Protein AF-A0A194PE07-F1 (afdb_monomer)

Secondary structure (DSSP, 8-state):
--TTGGG--HHHHHHHHHHHHHTT-HHHHHHHHH-HHHH-----HHHHHHHT--S------------------------S--SSS----HHHHHHHHHHHHHHT--SHHHHHHHHHHHHHTT-HHHHHHHHHHHHT-TT--B-HHHHHHHHHHHTT-S-HHHHHHHHHHHHTSPBPSS-HHHHHHHHHHHHHHHHHHHHHHHHHHHHHHHHHHHHHHHHHHHHHHHHHHHHHHHHHHHHHHHHHHHHHSGGGSHHHHHHHHHHHHHHHHHHS-----S--TT--PPP-PPPP-

Organism: Papilio xuthus (NCBI:txid66420)

pLDDT: mean 80.28, std 12.83, range [41.38, 96.75]

InterPro domains:
  IPR019266 Small ribosomal subunit protein mS27 [PTHR21393] (61-265)
  IPR034913 mS27/PTCD2 [PF10037] (2-51)
  IPR034913 mS27/PTCD2 [PF10037] (58-240)

Foldseek 3Di:
DPPCLVVDDPCNLVVVLVVCVVVVVVVVVVVCAVCCPVNSHHDDPNSVCVVPDDPPDPPDPPPPPPPPPDDDDDDDDDPDPPVPPPDPDPQLVQLCVLLVVLVVDPDLLSLLSNLSSCLSVVVLVVSLVSLVVVLVPLPHAYEPVSLVVLVVCCVVDPPNPSSVNSSVSNVVHHHDPDDSVVVVVVVVVVVCVVCVVVVVVVVVVVVVVVVVVVVVVVVVVVVVVVVVVVVVVVVVVVVVVVVVVCVVCCVVCVVVVVVVVVVVVVVVVVPPPDDDDPDPPPDDDDDDDDDDD

Nearest PDB structures (foldseek):
  7pua-assembly1_F2  TM=5.359E-01  e=7.163E+00  Trypanosoma brucei brucei

Radius of gyration: 41.55 Å; Cα contacts (8 Å, |Δi|>4): 159; chains: 1; bounding box: 84×66×105 Å

Structure (mmCIF, N/CA/C/O backbone):
data_AF-A0A194PE07-F1
#
_entry.id   AF-A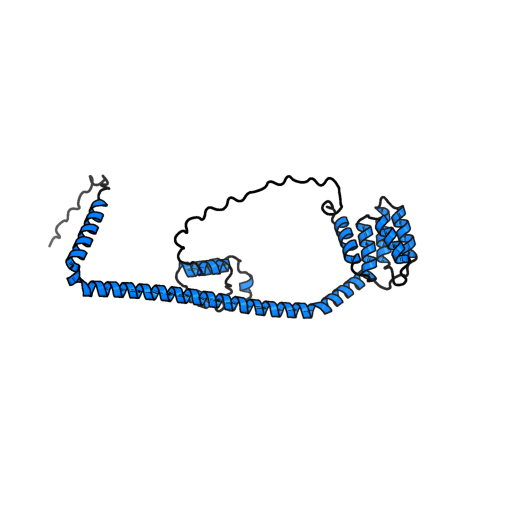0A194PE07-F1
#
loop_
_atom_site.group_PDB
_atom_site.id
_atom_site.type_symbol
_atom_site.label_atom_id
_atom_site.label_alt_id
_atom_site.label_comp_id
_atom_site.label_asym_id
_atom_site.label_entity_id
_atom_site.label_seq_id
_atom_site.pdbx_PDB_ins_code
_atom_site.Cartn_x
_atom_site.Cartn_y
_atom_site.Cartn_z
_atom_site.occupancy
_atom_site.B_iso_or_equiv
_atom_site.auth_seq_id
_atom_site.auth_comp_id
_atom_site.auth_asym_id
_atom_site.auth_atom_id
_atom_site.pdbx_PDB_model_num
ATOM 1 N N . MET A 1 1 ? 25.364 16.132 -4.446 1.00 51.78 1 MET A N 1
ATOM 2 C CA . MET A 1 1 ? 24.451 16.963 -5.255 1.00 51.78 1 MET A CA 1
ATOM 3 C C . MET A 1 1 ? 24.654 18.395 -4.812 1.00 51.78 1 MET A C 1
ATOM 5 O O . MET A 1 1 ? 24.473 18.663 -3.628 1.00 51.78 1 MET A O 1
ATOM 9 N N . SER A 1 2 ? 25.116 19.275 -5.702 1.00 52.88 2 SER A N 1
ATOM 10 C CA . SER A 1 2 ? 25.201 20.707 -5.392 1.00 52.88 2 SER A CA 1
ATOM 11 C C . SER A 1 2 ? 23.800 21.246 -5.078 1.00 52.88 2 SER A C 1
ATOM 13 O O . SER A 1 2 ? 22.815 20.764 -5.639 1.00 52.88 2 SER A O 1
ATOM 15 N N . ALA A 1 3 ? 23.697 22.236 -4.188 1.00 56.97 3 ALA A N 1
ATOM 16 C CA . ALA A 1 3 ? 22.421 22.850 -3.808 1.00 56.97 3 ALA A CA 1
ATOM 17 C C . ALA A 1 3 ? 21.651 23.426 -5.017 1.00 56.97 3 ALA A C 1
ATOM 19 O O . ALA A 1 3 ? 20.428 23.524 -4.978 1.00 56.97 3 ALA A O 1
ATOM 20 N N . GLU A 1 4 ? 22.350 23.744 -6.110 1.00 60.16 4 GLU A N 1
ATOM 21 C CA . GLU A 1 4 ? 21.752 24.301 -7.328 1.00 60.16 4 GLU A CA 1
ATOM 22 C C . GLU A 1 4 ? 21.119 23.249 -8.250 1.00 60.16 4 GLU A C 1
ATOM 24 O O . GLU A 1 4 ? 20.175 23.557 -8.976 1.00 60.16 4 GLU A O 1
ATOM 29 N N . THR A 1 5 ? 21.551 21.983 -8.174 1.00 59.44 5 THR A N 1
ATOM 30 C CA . THR A 1 5 ? 20.984 20.886 -8.980 1.00 59.44 5 THR A CA 1
ATOM 31 C C . THR A 1 5 ? 19.508 20.632 -8.640 1.00 59.44 5 THR A C 1
ATOM 33 O O . THR A 1 5 ? 18.738 20.209 -9.500 1.00 59.44 5 THR A O 1
ATOM 36 N N . GLY A 1 6 ? 19.085 20.955 -7.411 1.00 62.28 6 GLY A N 1
ATOM 37 C CA . GLY A 1 6 ? 17.689 20.855 -6.971 1.00 62.28 6 GLY A CA 1
ATOM 38 C C . GLY A 1 6 ? 16.734 21.872 -7.612 1.00 62.28 6 GLY A C 1
ATOM 39 O O . GLY A 1 6 ? 15.525 21.666 -7.553 1.00 62.28 6 GLY A O 1
ATOM 40 N N . ASN A 1 7 ? 17.257 22.928 -8.250 1.00 68.19 7 ASN A N 1
ATOM 41 C CA . ASN A 1 7 ? 16.468 23.969 -8.923 1.00 68.19 7 ASN A CA 1
ATOM 42 C C . ASN A 1 7 ? 16.361 23.761 -10.446 1.00 68.19 7 ASN A C 1
ATOM 44 O O . ASN A 1 7 ? 15.853 24.630 -11.156 1.00 68.19 7 ASN A O 1
ATOM 48 N N . THR A 1 8 ? 16.863 22.640 -10.970 1.00 74.62 8 THR A N 1
ATOM 49 C CA . THR A 1 8 ? 16.812 22.344 -12.407 1.00 74.62 8 THR A CA 1
ATOM 50 C C . THR A 1 8 ? 15.388 21.996 -12.849 1.00 74.62 8 THR A C 1
ATOM 52 O O . THR A 1 8 ? 14.635 21.323 -12.143 1.00 74.62 8 THR A O 1
ATOM 55 N N . LEU A 1 9 ? 14.991 22.473 -14.032 1.00 78.81 9 LEU A N 1
ATOM 56 C CA . LEU A 1 9 ? 13.709 22.100 -14.627 1.00 78.81 9 LEU A CA 1
ATOM 57 C C . LEU A 1 9 ? 13.788 20.649 -15.112 1.00 78.81 9 LEU A C 1
ATOM 59 O O . LEU A 1 9 ? 14.838 20.185 -15.554 1.00 78.81 9 LEU A O 1
ATOM 63 N N . GLN A 1 10 ? 12.659 19.936 -15.112 1.00 73.88 10 GLN A N 1
ATOM 64 C CA . GLN A 1 10 ? 12.620 18.555 -15.619 1.00 73.88 10 GLN A CA 1
ATOM 65 C C . GLN A 1 10 ? 13.128 18.457 -17.069 1.00 73.88 10 GLN A C 1
ATOM 67 O O . GLN A 1 10 ? 13.801 17.496 -17.423 1.00 73.88 10 GLN A O 1
ATOM 72 N N . SER A 1 11 ? 12.897 19.490 -17.884 1.00 82.25 11 SER A N 1
ATOM 73 C CA . SER A 1 11 ? 13.359 19.565 -19.273 1.00 82.25 11 SER A CA 1
ATOM 74 C C . SER A 1 11 ? 14.848 19.878 -19.441 1.00 82.25 11 SER A C 1
ATOM 76 O O . SER A 1 11 ? 15.344 19.796 -20.562 1.00 82.25 11 SER A O 1
ATOM 78 N N . THR A 1 12 ? 15.565 20.268 -18.382 1.00 82.94 12 THR A N 1
ATOM 79 C CA . THR A 1 12 ? 16.979 20.663 -18.473 1.00 82.94 12 THR A CA 1
ATOM 80 C C . THR A 1 12 ? 17.838 19.499 -18.965 1.00 82.94 12 THR A C 1
ATOM 82 O O . THR A 1 12 ? 18.620 19.673 -19.890 1.00 82.94 12 THR A O 1
ATOM 85 N N . HIS A 1 13 ? 17.612 18.295 -18.439 1.00 84.88 13 HIS A N 1
ATOM 86 C CA . HIS A 1 13 ? 18.279 17.058 -18.859 1.00 84.88 13 HIS A CA 1
ATOM 87 C C . HIS A 1 13 ? 18.144 16.797 -20.361 1.00 84.88 13 HIS A C 1
ATOM 89 O O . HIS A 1 13 ? 19.129 16.611 -21.074 1.00 84.88 13 HIS A O 1
ATOM 95 N N . HIS A 1 14 ? 16.904 16.862 -20.843 1.00 83.62 14 HIS A N 1
ATOM 96 C CA . HIS A 1 14 ? 16.554 16.694 -22.244 1.00 83.62 14 HIS A CA 1
ATOM 97 C C . HIS A 1 14 ? 17.186 17.765 -23.144 1.00 83.62 14 HIS A C 1
ATOM 99 O O . HIS A 1 14 ? 17.726 17.441 -24.201 1.00 83.62 14 HIS A O 1
ATOM 105 N N . ALA A 1 15 ? 17.125 19.035 -22.731 1.00 83.19 15 ALA A N 1
ATOM 106 C CA . ALA A 1 15 ? 17.659 20.155 -23.498 1.00 83.19 15 ALA A CA 1
ATOM 107 C C . ALA A 1 15 ? 19.181 20.064 -23.651 1.00 83.19 15 ALA A C 1
ATOM 109 O O . ALA A 1 15 ? 19.687 20.262 -24.754 1.00 83.19 15 ALA A O 1
ATOM 110 N N . THR A 1 16 ? 19.890 19.703 -22.578 1.00 84.75 16 THR A N 1
ATOM 111 C CA . THR A 1 16 ? 21.345 19.542 -22.611 1.00 84.75 16 THR A CA 1
ATOM 112 C C . THR A 1 16 ? 21.749 18.364 -23.492 1.00 84.75 16 THR A C 1
ATOM 114 O O . THR A 1 16 ? 22.586 18.511 -24.375 1.00 84.75 16 THR A O 1
ATOM 117 N N . VAL A 1 17 ? 21.119 17.196 -23.334 1.00 85.75 17 VAL A N 1
ATOM 118 C CA . VAL A 1 17 ? 21.449 16.029 -24.172 1.00 85.75 17 VAL A CA 1
ATOM 119 C C . VAL A 1 17 ? 21.183 16.316 -25.652 1.00 85.75 17 VAL A C 1
ATOM 121 O O . VAL A 1 17 ? 22.024 15.999 -26.489 1.00 85.75 17 VAL A O 1
ATOM 124 N N . ARG A 1 18 ? 20.074 16.991 -25.981 1.00 83.81 18 ARG A N 1
ATOM 125 C CA . ARG A 1 18 ? 19.781 17.406 -27.359 1.00 83.81 18 ARG A CA 1
ATOM 126 C C . ARG A 1 18 ? 20.814 18.395 -27.899 1.00 83.81 18 ARG A C 1
ATOM 128 O O . ARG A 1 18 ? 21.307 18.179 -28.997 1.00 83.81 18 ARG A O 1
ATOM 135 N N . SER A 1 19 ? 21.180 19.434 -27.144 1.00 84.69 19 SER A N 1
ATOM 136 C CA . SER A 1 19 ? 22.136 20.433 -27.639 1.00 84.69 19 SER A CA 1
ATOM 137 C C . SER A 1 19 ? 23.497 19.814 -27.948 1.00 84.69 19 SER A C 1
ATOM 139 O O . SER A 1 19 ? 24.079 20.097 -28.987 1.00 84.69 19 SER A O 1
ATOM 141 N N . TYR A 1 20 ? 24.002 18.941 -27.076 1.00 87.00 20 TYR A N 1
ATOM 142 C CA . TYR A 1 20 ? 25.302 18.303 -27.289 1.00 87.00 20 TYR A CA 1
ATOM 143 C C . TYR A 1 20 ? 25.305 17.344 -28.489 1.00 87.00 20 TYR A C 1
ATOM 145 O O . TYR A 1 20 ? 26.316 17.263 -29.186 1.00 87.00 20 TYR A O 1
ATOM 153 N N . VAL A 1 21 ? 24.183 16.665 -28.755 1.00 83.75 21 VAL A N 1
ATOM 154 C CA . VAL A 1 21 ? 24.008 15.830 -29.955 1.00 83.75 21 VAL A CA 1
ATOM 155 C C . VAL A 1 21 ? 23.914 16.697 -31.217 1.00 83.75 21 VAL A C 1
ATOM 157 O O . VAL A 1 21 ? 24.633 16.442 -32.178 1.00 83.75 21 VAL A O 1
ATOM 160 N N . ASP A 1 22 ? 23.114 17.767 -31.202 1.00 84.06 22 ASP A N 1
ATOM 161 C CA . ASP A 1 22 ? 22.920 18.652 -32.362 1.00 84.06 22 ASP A CA 1
ATOM 162 C C . ASP A 1 22 ? 24.215 19.381 -32.776 1.00 84.06 22 ASP A C 1
ATOM 164 O O . ASP A 1 22 ? 24.440 19.631 -33.961 1.00 84.06 22 ASP A O 1
ATOM 168 N N . PHE A 1 23 ? 25.087 19.703 -31.813 1.00 86.81 23 PHE A N 1
ATOM 169 C CA . PHE A 1 23 ? 26.386 20.343 -32.065 1.00 86.81 23 PHE A CA 1
ATOM 170 C C . PHE A 1 23 ? 27.549 19.353 -32.264 1.00 86.81 23 PHE A C 1
ATOM 172 O O . PHE A 1 23 ? 28.679 19.792 -32.473 1.00 86.81 23 PHE A O 1
ATOM 179 N N . GLY A 1 24 ? 27.303 18.036 -32.228 1.00 80.81 24 GLY A N 1
ATOM 180 C CA . GLY A 1 24 ? 28.326 17.010 -32.477 1.00 80.81 24 GLY A CA 1
ATOM 181 C C . GLY A 1 24 ? 29.372 16.839 -31.363 1.00 80.81 24 GLY A C 1
ATOM 182 O O . GLY A 1 24 ? 30.431 16.258 -31.601 1.00 80.81 24 GLY A O 1
ATOM 183 N N . ASN A 1 25 ? 29.087 17.302 -30.141 1.00 85.25 25 ASN A N 1
ATOM 184 C CA . ASN A 1 25 ? 29.989 17.243 -28.981 1.00 85.25 25 ASN A CA 1
ATOM 185 C C . ASN A 1 25 ? 29.727 16.002 -28.105 1.00 85.25 25 ASN A C 1
ATOM 187 O O . ASN A 1 25 ? 29.644 16.069 -26.877 1.00 85.25 25 ASN A O 1
ATOM 191 N N . GLU A 1 26 ? 29.585 14.836 -28.731 1.00 80.81 26 GLU A N 1
ATOM 192 C CA . GLU A 1 26 ? 29.174 13.598 -28.053 1.00 80.81 26 GLU A CA 1
ATOM 193 C C . GLU A 1 26 ? 30.191 13.107 -27.007 1.00 80.81 26 GLU A C 1
ATOM 195 O O . GLU A 1 26 ? 29.815 12.512 -25.999 1.00 80.81 26 GLU A O 1
ATOM 200 N N . GLN A 1 27 ? 31.486 13.368 -27.214 1.00 77.62 27 GLN A N 1
ATOM 201 C CA . GLN A 1 27 ? 32.543 12.937 -26.291 1.00 77.62 27 GLN A CA 1
ATOM 202 C C . GLN A 1 27 ? 32.457 13.659 -24.942 1.00 77.62 27 GLN A C 1
ATOM 204 O O . GLN A 1 27 ? 32.514 13.016 -23.895 1.00 77.62 27 GLN A O 1
ATOM 209 N N . GLU A 1 28 ? 32.244 14.974 -24.972 1.00 82.69 28 GLU A N 1
ATOM 210 C CA . GLU A 1 28 ? 32.067 15.799 -23.775 1.00 82.69 28 GLU A CA 1
ATOM 211 C C . GLU A 1 28 ? 30.768 15.427 -23.045 1.00 82.69 28 GLU A C 1
ATOM 213 O O . GLU A 1 28 ? 30.737 15.313 -21.820 1.00 82.69 28 GLU A O 1
ATOM 218 N N . LEU A 1 29 ? 29.709 15.112 -23.800 1.00 84.25 29 LEU A N 1
ATOM 219 C CA . LEU A 1 29 ? 28.458 14.613 -23.235 1.00 84.25 29 LEU A CA 1
ATOM 220 C C . LEU A 1 29 ? 28.643 13.284 -22.486 1.00 84.25 29 LEU A C 1
ATOM 222 O O . LEU A 1 29 ? 28.078 13.099 -21.409 1.00 84.25 29 LEU A O 1
ATOM 226 N N . ILE A 1 30 ? 29.448 12.362 -23.020 1.00 81.94 30 ILE A N 1
ATOM 227 C CA . ILE A 1 30 ? 29.759 11.089 -22.353 1.00 81.94 30 ILE A CA 1
ATOM 228 C C . ILE A 1 30 ? 30.542 11.322 -21.052 1.00 81.94 30 ILE A C 1
ATOM 230 O O . ILE A 1 30 ? 30.315 10.607 -20.075 1.00 81.94 30 ILE A O 1
ATOM 234 N N . GLU A 1 31 ? 31.449 12.299 -21.010 1.00 83.31 31 GLU A N 1
ATOM 235 C CA . GLU A 1 31 ? 32.178 12.663 -19.786 1.00 83.31 31 GLU A CA 1
ATOM 236 C C . GLU A 1 31 ? 31.248 13.257 -18.721 1.00 83.31 31 GLU A C 1
ATOM 238 O O . GLU A 1 31 ? 31.289 12.830 -17.566 1.00 83.31 31 GLU A O 1
ATOM 243 N N . ILE A 1 32 ? 30.334 14.140 -19.126 1.00 83.19 32 ILE A N 1
ATOM 244 C CA . ILE A 1 32 ? 29.302 14.725 -18.259 1.00 83.19 32 ILE A CA 1
ATOM 245 C C . ILE A 1 32 ? 28.377 13.639 -17.684 1.00 83.19 32 ILE A C 1
ATOM 247 O O . ILE A 1 32 ? 28.089 13.621 -16.486 1.00 83.19 32 ILE A O 1
ATOM 251 N N . LEU A 1 33 ? 27.931 12.697 -18.523 1.00 82.25 33 LEU A N 1
ATOM 252 C CA . LEU A 1 33 ? 27.020 11.617 -18.126 1.00 82.25 33 LEU A CA 1
ATOM 253 C C . LEU A 1 33 ? 27.679 10.545 -17.242 1.00 82.25 33 LEU A C 1
ATOM 255 O O . LEU A 1 33 ? 26.970 9.817 -16.542 1.00 82.25 33 LEU A O 1
ATOM 259 N N . LYS A 1 34 ? 29.015 10.436 -17.253 1.00 83.06 34 LYS A N 1
ATOM 260 C CA . LYS A 1 34 ? 29.773 9.559 -16.342 1.00 83.06 34 LYS A CA 1
ATOM 261 C C . LYS A 1 34 ? 29.808 10.089 -14.910 1.00 83.06 34 LYS A C 1
ATOM 263 O O . LYS A 1 34 ? 29.960 9.285 -13.992 1.00 83.06 34 LYS A O 1
ATOM 268 N N . ASP A 1 35 ? 29.637 11.396 -14.716 1.00 83.06 35 ASP A N 1
ATOM 269 C CA . ASP A 1 35 ? 29.667 12.032 -13.397 1.00 83.06 35 ASP A CA 1
ATOM 270 C C . ASP A 1 35 ? 28.403 12.874 -13.108 1.00 83.06 35 ASP A C 1
ATOM 272 O O . ASP A 1 35 ? 28.445 14.097 -12.927 1.00 83.06 35 ASP A O 1
ATOM 276 N N . PRO A 1 36 ? 27.229 12.223 -13.023 1.00 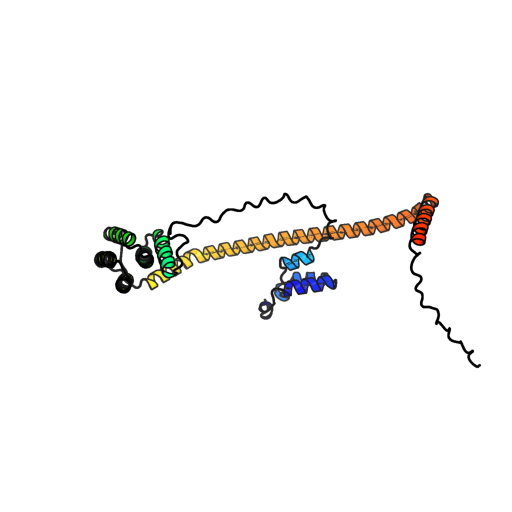79.44 36 PRO A N 1
ATOM 277 C CA . PRO A 1 36 ? 25.950 12.915 -12.877 1.00 79.44 36 PRO A CA 1
ATOM 278 C C . PRO A 1 36 ? 25.827 13.683 -11.552 1.00 79.44 36 PRO A C 1
ATOM 280 O O . PRO A 1 36 ? 25.006 14.591 -11.439 1.00 79.44 36 PRO A O 1
ATOM 283 N N . LEU A 1 37 ? 26.632 13.348 -10.537 1.00 78.00 37 LEU A N 1
ATOM 284 C CA . LEU A 1 37 ? 26.584 13.996 -9.224 1.00 78.00 37 LEU A CA 1
ATOM 285 C C . LEU A 1 37 ? 27.262 15.370 -9.211 1.00 78.00 37 LEU A C 1
ATOM 287 O O . LEU A 1 37 ? 26.835 16.228 -8.427 1.00 78.00 37 LEU A O 1
ATOM 291 N N . ASN A 1 38 ? 28.276 15.565 -10.058 1.00 78.75 38 ASN A N 1
ATOM 292 C CA . ASN A 1 38 ? 29.002 16.827 -10.186 1.00 78.75 38 ASN A CA 1
ATOM 293 C C . ASN A 1 38 ? 28.381 17.744 -11.245 1.00 78.75 38 ASN A C 1
ATOM 295 O O . ASN A 1 38 ? 28.261 18.943 -11.005 1.00 78.75 38 ASN A O 1
ATOM 299 N N . TYR A 1 39 ? 27.916 17.188 -12.368 1.00 79.31 39 TYR A N 1
ATOM 300 C CA . TYR A 1 39 ? 27.290 17.974 -13.440 1.00 79.31 39 TYR A CA 1
ATOM 301 C C . TYR A 1 39 ? 25.778 18.163 -13.273 1.00 79.31 39 TYR A C 1
ATOM 303 O O . TYR A 1 39 ? 25.189 19.031 -13.912 1.00 79.31 39 TYR A O 1
ATOM 311 N N . GLY A 1 40 ? 25.131 17.366 -12.418 1.00 79.56 40 GLY A N 1
ATOM 312 C CA . GLY A 1 40 ? 23.697 17.477 -12.154 1.00 79.56 40 GLY A CA 1
ATOM 313 C C . GLY A 1 40 ? 22.806 17.099 -13.338 1.00 79.56 40 GLY A C 1
ATOM 314 O O . GLY A 1 40 ? 21.650 17.506 -13.367 1.00 79.56 40 GLY A O 1
ATOM 315 N N . ILE A 1 41 ? 23.339 16.347 -14.308 1.00 80.62 41 ILE A N 1
ATOM 316 C CA . ILE A 1 41 ? 22.616 15.875 -15.491 1.00 80.62 41 ILE A CA 1
ATOM 317 C C . ILE A 1 41 ? 22.418 14.363 -15.368 1.00 80.62 41 ILE A C 1
ATOM 319 O O . ILE A 1 41 ? 23.352 13.575 -15.504 1.00 80.62 41 ILE A O 1
ATOM 323 N N . PHE A 1 42 ? 21.178 13.956 -15.117 1.00 82.44 42 PHE A N 1
ATOM 324 C CA . PHE A 1 42 ? 20.733 12.571 -15.121 1.00 82.44 42 PHE A CA 1
ATOM 325 C C . PHE A 1 42 ? 20.162 12.155 -16.480 1.00 82.44 42 PHE A C 1
ATOM 327 O O . PHE A 1 42 ? 19.385 12.876 -17.101 1.00 82.44 42 PHE A O 1
ATOM 334 N N . LEU A 1 43 ? 20.528 10.951 -16.916 1.00 78.06 43 LEU A N 1
ATOM 335 C CA . LEU A 1 43 ? 19.935 10.301 -18.078 1.00 78.06 43 LEU A CA 1
ATOM 336 C C . LEU A 1 43 ? 18.515 9.827 -17.719 1.00 78.06 43 LEU A C 1
ATOM 338 O O . LEU A 1 43 ? 18.372 8.879 -16.943 1.00 78.06 43 LEU A O 1
ATOM 342 N N . ASP A 1 44 ? 17.489 10.496 -18.242 1.00 77.75 44 ASP A N 1
ATOM 343 C CA . ASP A 1 44 ? 16.088 10.073 -18.139 1.00 77.75 44 ASP A CA 1
ATOM 344 C C . ASP A 1 44 ? 15.643 9.296 -19.394 1.00 77.75 44 ASP A C 1
ATOM 346 O O . ASP A 1 44 ? 16.380 9.205 -20.380 1.00 77.75 44 ASP A O 1
ATOM 350 N N . ASP A 1 45 ? 14.442 8.711 -19.367 1.00 76.62 45 ASP A N 1
ATOM 351 C CA . ASP A 1 45 ? 13.929 7.899 -20.481 1.00 76.62 45 ASP A CA 1
ATOM 352 C C . ASP A 1 45 ? 13.873 8.689 -21.804 1.00 76.62 45 ASP A C 1
ATOM 354 O O . ASP A 1 45 ? 14.098 8.140 -22.884 1.00 76.62 45 ASP A O 1
ATOM 358 N N . PHE A 1 46 ? 13.614 9.999 -21.739 1.00 74.50 46 PHE A N 1
ATOM 359 C CA . PHE A 1 46 ? 13.545 10.867 -22.916 1.00 74.50 46 PHE A CA 1
ATOM 360 C C . PHE A 1 46 ? 14.929 11.177 -23.496 1.00 74.50 46 PHE A C 1
ATOM 362 O O . PHE A 1 46 ? 15.118 11.096 -24.711 1.00 74.50 46 PHE A O 1
ATOM 369 N N . ALA A 1 47 ? 15.901 11.513 -22.652 1.00 73.19 47 ALA A N 1
ATOM 370 C CA . ALA A 1 47 ? 17.281 11.771 -23.036 1.00 73.19 47 ALA A CA 1
ATOM 371 C C . ALA A 1 47 ? 17.979 10.500 -23.540 1.00 73.19 47 ALA A C 1
ATOM 373 O O . ALA A 1 47 ? 18.711 10.545 -24.531 1.00 73.19 47 ALA A O 1
ATOM 374 N N . ALA A 1 48 ? 17.692 9.350 -22.925 1.00 75.25 48 ALA A N 1
ATOM 375 C CA . ALA A 1 48 ? 18.185 8.055 -23.380 1.00 75.25 48 ALA A CA 1
ATOM 376 C C . ALA A 1 48 ? 17.680 7.709 -24.791 1.00 75.25 48 ALA A C 1
ATOM 378 O O . ALA A 1 48 ? 18.420 7.111 -25.569 1.00 75.25 48 ALA A O 1
ATOM 379 N N . ASN A 1 49 ? 16.452 8.101 -25.148 1.00 73.12 49 ASN A N 1
ATOM 380 C CA . ASN A 1 49 ? 15.916 7.902 -26.498 1.00 73.12 49 ASN A CA 1
ATOM 381 C C . ASN A 1 49 ? 16.580 8.805 -27.546 1.00 73.12 49 ASN A C 1
ATOM 383 O O . ASN A 1 49 ? 16.750 8.374 -28.682 1.00 73.12 49 ASN A O 1
ATOM 387 N N . ILE A 1 50 ? 16.992 10.022 -27.172 1.00 74.94 50 ILE A N 1
ATOM 388 C CA . ILE A 1 50 ? 17.744 10.915 -28.070 1.00 74.94 50 ILE A CA 1
ATOM 389 C C . ILE A 1 50 ? 19.116 10.314 -28.401 1.00 74.94 50 ILE A C 1
ATOM 391 O O . ILE A 1 50 ? 19.529 10.322 -29.554 1.00 74.94 50 ILE A O 1
ATOM 395 N N . LEU A 1 51 ? 19.798 9.743 -27.406 1.00 71.56 51 LEU A N 1
ATOM 396 C CA . LEU A 1 51 ? 21.114 9.121 -27.596 1.00 71.56 51 LEU A CA 1
ATOM 397 C C . LEU A 1 51 ? 21.055 7.780 -28.337 1.00 71.56 51 LEU A C 1
ATOM 399 O O . LEU A 1 51 ? 22.036 7.366 -28.944 1.00 71.56 51 LEU A O 1
ATOM 403 N N . ASN A 1 52 ? 19.914 7.091 -28.274 1.00 65.56 52 ASN A N 1
ATOM 404 C CA . ASN A 1 52 ? 19.716 5.773 -28.872 1.00 65.56 52 ASN A CA 1
ATOM 405 C C . ASN A 1 52 ? 19.068 5.809 -30.258 1.00 65.56 52 ASN A C 1
ATOM 407 O O . ASN A 1 52 ? 18.611 4.750 -30.682 1.00 65.56 52 ASN A O 1
ATOM 411 N N . LEU A 1 53 ? 18.994 6.950 -30.960 1.00 54.19 53 LEU A N 1
ATOM 412 C CA . LEU A 1 53 ? 18.438 6.983 -32.318 1.00 54.19 53 LEU A CA 1
ATOM 413 C C . LEU A 1 53 ? 19.231 6.015 -33.216 1.00 54.19 53 LEU A C 1
ATOM 415 O O . LEU A 1 53 ? 20.368 6.310 -33.591 1.00 54.19 53 LEU A O 1
ATOM 419 N N . PRO A 1 54 ? 18.667 4.844 -33.573 1.00 53.75 54 PRO A N 1
ATOM 420 C CA . PRO A 1 54 ? 19.220 4.071 -34.665 1.00 53.75 54 PRO A CA 1
ATOM 421 C C . PRO A 1 54 ? 19.015 4.904 -35.942 1.00 53.75 54 PRO A C 1
ATOM 423 O O . PRO A 1 54 ? 18.088 5.724 -35.979 1.00 53.75 54 PRO A O 1
ATOM 426 N N . PRO A 1 55 ? 19.803 4.691 -37.013 1.00 51.72 55 PRO A N 1
ATOM 427 C CA . PRO A 1 55 ? 19.365 5.143 -38.330 1.00 51.72 55 PRO A CA 1
ATOM 428 C C . PRO A 1 55 ? 17.922 4.667 -38.521 1.00 51.72 55 PRO A C 1
ATOM 430 O O . PRO A 1 55 ? 17.629 3.508 -38.205 1.00 51.72 55 PRO A O 1
ATOM 433 N N . GLU A 1 56 ? 17.025 5.574 -38.928 1.00 46.69 56 GLU A N 1
ATOM 434 C CA . GLU A 1 56 ? 15.605 5.259 -39.084 1.00 46.69 56 GLU A CA 1
ATOM 435 C C . GLU A 1 56 ? 15.491 3.915 -39.813 1.00 46.69 56 GLU A C 1
ATOM 437 O O . GLU A 1 56 ? 16.029 3.782 -40.920 1.00 46.69 56 GLU A O 1
ATOM 442 N N . PRO A 1 57 ? 14.878 2.880 -39.202 1.00 46.06 57 PRO A N 1
ATOM 443 C CA . PRO A 1 57 ? 14.713 1.623 -39.903 1.00 46.06 57 PRO A CA 1
ATOM 444 C C . PRO A 1 57 ? 13.953 1.930 -41.198 1.00 46.06 57 PRO A C 1
ATOM 446 O O . PRO A 1 57 ? 13.002 2.723 -41.152 1.00 46.06 57 PRO A O 1
ATOM 449 N N . PRO A 1 58 ? 14.339 1.341 -42.348 1.00 50.41 58 PRO A N 1
ATOM 450 C CA . PRO A 1 58 ? 13.569 1.505 -43.572 1.00 50.41 58 PRO A CA 1
ATOM 451 C C . PRO A 1 58 ? 12.121 1.179 -43.230 1.00 50.41 58 PRO A C 1
ATOM 453 O O . PRO A 1 58 ? 11.873 0.118 -42.652 1.00 50.41 58 PRO A O 1
ATOM 456 N N . LYS A 1 59 ? 11.212 2.136 -43.481 1.00 45.88 59 LYS A N 1
ATOM 457 C CA . LYS A 1 59 ? 9.791 2.081 -43.107 1.00 45.88 59 LYS A CA 1
ATOM 458 C C . LYS A 1 59 ? 9.272 0.661 -43.308 1.00 45.88 59 LYS A C 1
ATOM 460 O O . LYS A 1 59 ? 9.016 0.249 -44.436 1.00 45.88 59 LYS A O 1
ATOM 465 N N . ALA A 1 60 ? 9.172 -0.093 -42.215 1.00 45.69 60 ALA A N 1
ATOM 466 C CA . ALA A 1 60 ? 8.647 -1.441 -42.267 1.00 45.69 60 ALA A CA 1
ATOM 467 C C . ALA A 1 60 ? 7.200 -1.319 -42.741 1.00 45.69 60 ALA A C 1
ATOM 469 O O . ALA A 1 60 ? 6.429 -0.571 -42.134 1.00 45.69 60 ALA A O 1
ATOM 470 N N . GLU A 1 61 ? 6.865 -2.001 -43.839 1.00 57.59 61 GLU A N 1
ATOM 471 C CA . GLU A 1 61 ? 5.513 -2.037 -44.392 1.00 57.59 61 GLU A CA 1
ATOM 472 C C . GLU A 1 61 ? 4.506 -2.231 -43.257 1.00 57.59 61 GLU A C 1
ATOM 474 O O . GLU A 1 61 ? 4.610 -3.170 -42.459 1.00 57.59 61 GLU A O 1
ATOM 479 N N . GLU A 1 62 ? 3.571 -1.287 -43.151 1.00 52.59 62 GLU A N 1
ATOM 480 C CA . GLU A 1 62 ? 2.560 -1.250 -42.107 1.00 52.59 62 GLU A CA 1
ATOM 481 C C . GLU A 1 62 ? 1.833 -2.598 -42.061 1.00 52.59 62 GLU A C 1
ATOM 483 O O . GLU A 1 62 ? 0.983 -2.906 -42.901 1.00 52.59 62 GLU A O 1
ATOM 488 N N . LYS A 1 63 ? 2.146 -3.431 -41.061 1.00 58.06 63 LYS A N 1
ATOM 489 C CA . LYS A 1 63 ? 1.319 -4.597 -40.755 1.00 58.06 63 LYS A CA 1
ATOM 490 C C . LYS A 1 63 ? -0.077 -4.056 -40.474 1.00 58.06 63 LYS A C 1
ATOM 492 O O . LYS A 1 63 ? -0.260 -3.347 -39.484 1.00 58.06 63 LYS A O 1
ATOM 497 N N . LYS A 1 64 ? -1.031 -4.355 -41.366 1.00 59.06 64 LYS A N 1
ATOM 498 C CA . LYS A 1 64 ? -2.440 -3.954 -41.257 1.00 59.06 64 LYS A CA 1
ATOM 499 C C . LYS A 1 64 ? -2.890 -4.169 -39.815 1.00 59.06 64 LYS A C 1
ATOM 501 O O . LYS A 1 64 ? -2.968 -5.311 -39.359 1.00 59.06 64 LYS A O 1
ATOM 506 N N . LYS A 1 65 ? -3.108 -3.068 -39.090 1.00 63.03 65 LYS A N 1
ATOM 507 C CA . LYS A 1 65 ? -3.586 -3.096 -37.708 1.00 63.03 65 LYS A CA 1
ATOM 508 C C . LYS A 1 65 ? -4.860 -3.933 -37.703 1.00 63.03 65 LYS A C 1
ATOM 510 O O . LYS A 1 65 ? -5.794 -3.617 -38.435 1.00 63.03 65 LYS A O 1
ATOM 515 N N . ILE A 1 66 ? -4.873 -5.023 -36.939 1.00 68.69 66 ILE A N 1
ATOM 516 C CA . ILE A 1 66 ? -6.093 -5.799 -36.711 1.00 68.69 66 ILE A CA 1
ATOM 517 C C . ILE A 1 66 ? -7.096 -4.806 -36.123 1.00 68.69 66 ILE A C 1
ATOM 519 O O . ILE A 1 66 ? -6.831 -4.235 -35.068 1.00 68.69 66 ILE A O 1
ATOM 523 N N . GLU A 1 67 ? -8.180 -4.529 -36.847 1.00 69.81 67 GLU A N 1
ATOM 524 C CA . GLU A 1 67 ? -9.154 -3.512 -36.459 1.00 69.81 67 GLU A CA 1
ATOM 525 C C . GLU A 1 67 ? -9.693 -3.827 -35.060 1.00 69.81 67 GLU A C 1
ATOM 527 O O . GLU A 1 67 ? -10.371 -4.835 -34.837 1.00 69.81 67 GLU A O 1
ATOM 532 N N . GLU A 1 68 ? -9.356 -2.973 -34.095 1.00 75.75 68 GLU A N 1
ATOM 533 C CA . GLU A 1 68 ? -9.821 -3.099 -32.722 1.00 75.75 68 GLU A CA 1
ATOM 534 C C . GLU A 1 68 ? -11.355 -3.044 -32.702 1.00 75.75 68 GLU A C 1
ATOM 536 O O . GLU A 1 68 ? -11.968 -1.994 -32.916 1.00 75.75 68 GLU A O 1
ATOM 541 N N . LYS A 1 69 ? -12.004 -4.179 -32.418 1.00 80.38 69 LYS A N 1
ATOM 542 C CA . LYS A 1 69 ? -13.455 -4.227 -32.216 1.00 80.38 69 LYS A CA 1
ATOM 543 C C . LYS A 1 69 ? -13.812 -3.540 -30.900 1.00 80.38 69 LYS A C 1
ATOM 545 O O . LYS A 1 69 ? -13.822 -4.159 -29.839 1.00 80.38 69 LYS A O 1
ATOM 550 N N . LYS A 1 70 ? -14.154 -2.255 -30.970 1.00 82.25 70 LYS A N 1
ATOM 551 C CA . LYS A 1 70 ? -14.683 -1.504 -29.826 1.00 82.25 70 LYS A CA 1
ATOM 552 C C . LYS A 1 70 ? -16.143 -1.893 -29.589 1.00 82.25 70 LYS A C 1
ATOM 554 O O . LYS A 1 70 ? -17.024 -1.552 -30.375 1.00 82.25 70 LYS A O 1
ATOM 559 N N . ILE A 1 71 ? -16.408 -2.602 -28.493 1.00 84.31 71 ILE A N 1
ATOM 560 C CA . ILE A 1 71 ? -17.768 -2.929 -28.048 1.00 84.31 71 ILE A CA 1
ATOM 561 C C . ILE A 1 71 ? -18.272 -1.777 -27.172 1.00 84.31 71 ILE A C 1
ATOM 563 O O . ILE A 1 71 ? -17.697 -1.488 -26.124 1.00 84.31 71 ILE A O 1
ATOM 567 N N . ARG A 1 72 ? -19.360 -1.111 -27.578 1.00 82.06 72 ARG A N 1
ATOM 568 C CA . ARG A 1 72 ? -20.003 -0.077 -26.752 1.00 82.06 72 ARG A CA 1
ATOM 569 C C . ARG A 1 72 ? -20.872 -0.746 -25.685 1.00 82.06 72 ARG A C 1
ATOM 571 O O . ARG A 1 72 ? -21.989 -1.175 -25.966 1.00 82.06 72 ARG A O 1
ATOM 578 N N . VAL A 1 73 ? -20.368 -0.803 -24.457 1.00 83.00 73 VAL A N 1
ATOM 579 C CA . VAL A 1 73 ? -21.140 -1.251 -23.291 1.00 83.00 73 VAL A CA 1
ATOM 580 C C . VAL A 1 73 ? -22.121 -0.144 -22.890 1.00 83.00 73 VAL A C 1
ATOM 582 O O . VAL A 1 73 ? -21.736 1.020 -22.768 1.00 83.00 73 VAL A O 1
ATOM 585 N N . LYS A 1 74 ? -23.408 -0.479 -22.728 1.00 82.75 74 LYS A N 1
ATOM 586 C CA . LYS A 1 74 ? -24.415 0.476 -22.235 1.00 82.75 74 LYS A CA 1
ATOM 587 C C . LYS A 1 74 ? -24.150 0.770 -20.761 1.00 82.75 74 LYS A C 1
ATOM 589 O O . LYS A 1 74 ? -23.852 -0.141 -19.997 1.00 82.75 74 LYS A O 1
ATOM 594 N N . PHE A 1 75 ? -24.298 2.032 -20.369 1.00 78.31 75 PHE A N 1
ATOM 595 C CA . PHE A 1 75 ? -24.142 2.444 -18.979 1.00 78.31 75 PHE A CA 1
ATOM 596 C C . PHE A 1 75 ? -25.210 1.764 -18.109 1.00 78.31 75 PHE A C 1
ATOM 598 O O . PHE A 1 75 ? -26.404 2.024 -18.283 1.00 78.31 75 PHE A O 1
ATOM 605 N N . LEU A 1 76 ? -24.788 0.883 -17.200 1.00 79.25 76 LEU A N 1
ATOM 606 C CA . LEU A 1 76 ? -25.669 0.284 -16.202 1.00 79.25 76 LEU A CA 1
ATOM 607 C C . LEU A 1 76 ? -25.966 1.352 -15.147 1.00 79.25 76 LEU A C 1
ATOM 609 O O . LEU A 1 76 ? -25.070 1.776 -14.422 1.00 79.25 76 LEU A O 1
ATOM 613 N N . ARG A 1 77 ? -27.213 1.826 -15.078 1.00 73.81 77 ARG A N 1
ATOM 614 C CA . ARG A 1 77 ? -27.637 2.676 -13.961 1.00 73.81 77 ARG A CA 1
ATOM 615 C C . ARG A 1 77 ? -27.774 1.794 -12.727 1.00 73.81 77 ARG A C 1
ATOM 617 O O . ARG A 1 77 ? -28.480 0.791 -12.783 1.00 73.81 77 ARG A O 1
ATOM 624 N N . ASN A 1 78 ? -27.114 2.171 -11.637 1.00 75.12 78 ASN A N 1
ATOM 625 C CA . ASN A 1 78 ? -27.332 1.513 -10.359 1.00 75.12 78 ASN A CA 1
ATOM 626 C C . ASN A 1 78 ? -28.736 1.885 -9.847 1.00 75.12 78 ASN A C 1
ATOM 628 O O . ASN A 1 78 ? -29.032 3.066 -9.672 1.00 75.12 78 ASN A O 1
ATOM 632 N N . TYR A 1 79 ? -29.621 0.897 -9.690 1.00 78.56 79 TYR A N 1
ATOM 633 C CA . TYR A 1 79 ? -31.000 1.106 -9.222 1.00 78.56 79 TYR A CA 1
ATOM 634 C C . TYR A 1 79 ? -31.112 1.109 -7.696 1.00 78.56 79 TYR A C 1
ATOM 636 O O . TYR A 1 79 ? -32.125 1.563 -7.165 1.00 78.56 79 TYR A O 1
ATOM 644 N N . TYR A 1 80 ? -30.093 0.601 -7.002 1.00 78.06 80 TYR A N 1
ATOM 645 C CA . TYR A 1 80 ? -30.111 0.395 -5.562 1.00 78.06 80 TYR A CA 1
ATOM 646 C C . TYR A 1 80 ? -28.907 1.078 -4.932 1.00 78.06 80 TYR A C 1
ATOM 648 O O . TYR A 1 80 ? -27.785 0.900 -5.391 1.00 78.06 80 TYR A O 1
ATOM 656 N N . HIS A 1 81 ? -29.152 1.846 -3.876 1.00 77.81 81 HIS A N 1
ATOM 657 C CA . HIS A 1 81 ? -28.093 2.446 -3.077 1.00 77.81 81 HIS A CA 1
ATOM 658 C C . HIS A 1 81 ? -27.536 1.371 -2.138 1.00 77.81 81 HIS A C 1
ATOM 660 O O . HIS A 1 81 ? -28.187 1.001 -1.162 1.00 77.81 81 HIS A O 1
ATOM 666 N N . ASP A 1 82 ? -26.386 0.799 -2.497 1.00 81.06 82 ASP A N 1
ATOM 667 C CA . ASP A 1 82 ? -25.756 -0.320 -1.776 1.00 81.06 82 ASP A CA 1
ATOM 668 C C . ASP A 1 82 ? -24.639 0.137 -0.828 1.00 81.06 82 ASP A C 1
ATOM 670 O O . ASP A 1 82 ? -23.838 -0.667 -0.343 1.00 81.06 82 ASP A O 1
ATOM 674 N N . ASP A 1 83 ? -24.568 1.448 -0.583 1.00 78.81 83 ASP A N 1
ATOM 675 C CA . ASP A 1 83 ? -23.530 2.105 0.199 1.00 78.81 83 ASP A CA 1
ATOM 676 C C . ASP A 1 83 ? -22.091 1.874 -0.324 1.00 78.81 83 ASP A C 1
ATOM 678 O O . ASP A 1 83 ? -21.136 2.265 0.353 1.00 78.81 83 ASP A O 1
ATOM 682 N N . HIS A 1 84 ? -21.869 1.245 -1.489 1.00 75.44 84 HIS A N 1
ATOM 683 C CA . HIS A 1 84 ? -20.531 0.892 -1.985 1.00 75.44 84 HIS A CA 1
ATOM 684 C C . HIS A 1 84 ? -19.901 2.001 -2.827 1.00 75.44 84 HIS A C 1
ATOM 686 O O . HIS A 1 84 ? -18.763 2.388 -2.559 1.00 75.44 84 HIS A O 1
ATOM 692 N N . PHE A 1 85 ? -20.658 2.547 -3.783 1.00 73.56 85 PHE A N 1
ATOM 693 C CA . PHE A 1 85 ? -20.215 3.635 -4.672 1.00 73.56 85 PHE A CA 1
ATOM 694 C C . PHE A 1 85 ? -21.082 4.896 -4.582 1.00 73.56 85 PHE A C 1
ATOM 696 O O . PHE A 1 85 ? -20.745 5.928 -5.162 1.00 73.56 85 PHE A O 1
ATOM 703 N N . ASP A 1 86 ? -22.180 4.830 -3.832 1.00 81.12 86 ASP A N 1
ATOM 704 C CA . ASP A 1 86 ? -23.181 5.894 -3.788 1.00 81.12 86 ASP A CA 1
ATOM 705 C C . ASP A 1 86 ? -22.981 6.877 -2.617 1.00 81.12 86 ASP A C 1
ATOM 707 O O . ASP A 1 86 ? -23.641 7.919 -2.547 1.00 81.12 86 ASP A O 1
ATOM 711 N N . ILE A 1 87 ? -22.059 6.578 -1.693 1.00 84.56 87 ILE A N 1
ATOM 712 C CA . ILE A 1 87 ? -21.725 7.459 -0.568 1.00 84.56 87 ILE A CA 1
ATOM 713 C C . ILE A 1 87 ? -20.838 8.604 -1.057 1.00 84.56 87 ILE A C 1
ATOM 715 O O . ILE A 1 87 ? -19.698 8.394 -1.463 1.00 84.56 87 ILE A O 1
ATOM 719 N N . LYS A 1 88 ? -21.352 9.833 -0.962 1.00 83.44 88 LYS A N 1
ATOM 720 C CA . LYS A 1 88 ? -20.602 11.064 -1.272 1.00 83.44 88 LYS A CA 1
ATOM 721 C C . LYS A 1 88 ? -20.163 11.840 -0.034 1.00 83.44 88 LYS A C 1
ATOM 723 O O . LYS A 1 88 ? -19.257 12.660 -0.128 1.00 83.44 88 LYS A O 1
ATOM 728 N N . ASP A 1 89 ? -20.818 11.612 1.101 1.00 89.44 89 ASP A N 1
ATOM 729 C CA . ASP A 1 89 ? -20.487 12.289 2.350 1.00 89.44 89 ASP A CA 1
ATOM 730 C C . ASP A 1 89 ? -19.195 11.717 2.944 1.00 89.44 89 ASP A C 1
ATOM 732 O O . ASP A 1 89 ? -19.073 10.509 3.166 1.00 89.44 89 ASP A O 1
ATOM 736 N N . LEU A 1 90 ? -18.239 12.605 3.213 1.00 90.12 90 LEU A N 1
ATOM 737 C CA . LEU A 1 90 ? -16.933 12.250 3.752 1.00 90.12 90 LEU A CA 1
ATOM 738 C C . LEU A 1 90 ? -17.049 11.626 5.146 1.00 90.12 90 LEU A C 1
ATOM 740 O O . LEU A 1 90 ? -16.312 10.689 5.445 1.00 90.12 90 LEU A O 1
ATOM 744 N N . MET A 1 91 ? -17.976 12.112 5.979 1.00 86.94 91 MET A N 1
ATOM 745 C CA . MET A 1 91 ? -18.151 11.600 7.342 1.00 86.94 91 MET A CA 1
ATOM 746 C C . MET A 1 91 ? -18.748 10.186 7.341 1.00 86.94 91 MET A C 1
ATOM 748 O O . MET A 1 91 ? -18.311 9.309 8.084 1.00 86.94 91 MET A O 1
ATOM 752 N N . LEU A 1 92 ? -19.712 9.933 6.454 1.00 90.00 92 LEU A N 1
ATOM 753 C CA . LEU A 1 92 ? -20.293 8.603 6.282 1.00 90.00 92 LEU A CA 1
ATOM 754 C C . LEU A 1 92 ? -19.257 7.611 5.722 1.00 90.00 92 LEU A C 1
ATOM 756 O O . LEU A 1 92 ? -19.185 6.463 6.167 1.00 90.00 92 LEU A O 1
ATOM 760 N N . LEU A 1 93 ? -18.418 8.063 4.780 1.00 91.25 93 LEU A N 1
ATOM 761 C CA . LEU A 1 93 ? -17.355 7.251 4.187 1.00 91.25 93 LEU A CA 1
ATOM 762 C C . LEU A 1 93 ? -16.257 6.907 5.202 1.00 91.25 93 LEU A C 1
ATOM 764 O O . LEU A 1 93 ? -15.814 5.755 5.262 1.00 91.25 93 LEU A O 1
ATOM 768 N N . SER A 1 94 ? -15.826 7.881 6.008 1.00 91.31 94 SER A N 1
ATOM 769 C CA . SER A 1 94 ? -14.834 7.657 7.062 1.00 91.31 94 SER A CA 1
ATOM 770 C C . SER A 1 94 ? -15.378 6.716 8.139 1.00 91.31 94 SER A C 1
ATOM 772 O O . SER A 1 94 ? -14.680 5.774 8.514 1.00 91.31 94 SER A O 1
ATOM 774 N N . GLY A 1 95 ? -16.643 6.877 8.545 1.00 92.88 95 GLY A N 1
ATOM 775 C CA . GLY A 1 95 ? -17.333 5.967 9.462 1.00 92.88 95 GLY A CA 1
ATOM 776 C C . GLY A 1 95 ? -17.382 4.530 8.942 1.00 92.88 95 GLY A C 1
ATOM 777 O O . GLY A 1 95 ? -16.949 3.606 9.636 1.00 92.88 95 GLY A O 1
ATOM 778 N N . LYS A 1 96 ? -17.811 4.339 7.684 1.00 91.06 96 LYS A N 1
ATOM 779 C CA . LYS A 1 96 ? -17.818 3.023 7.024 1.00 91.06 96 LYS A CA 1
ATOM 780 C C . LYS A 1 96 ? -16.421 2.407 7.041 1.00 91.06 96 LYS A C 1
ATOM 782 O O . LYS A 1 96 ? -16.241 1.283 7.504 1.00 91.06 96 LYS A O 1
ATOM 787 N N . THR A 1 97 ? -15.429 3.148 6.561 1.00 91.81 97 THR A N 1
ATOM 788 C CA . THR A 1 97 ? -14.042 2.674 6.471 1.00 91.81 97 THR A CA 1
ATOM 789 C C . THR A 1 97 ? -13.514 2.259 7.843 1.00 91.81 97 THR A C 1
ATOM 791 O O . THR A 1 97 ? -12.965 1.166 7.992 1.00 91.81 97 THR A O 1
ATOM 794 N N . LEU A 1 98 ? -13.757 3.079 8.866 1.00 91.88 98 LEU A N 1
ATOM 795 C CA . LEU A 1 98 ? -13.328 2.807 10.231 1.00 91.88 98 LEU A CA 1
ATOM 796 C C . LEU A 1 98 ? -14.003 1.556 10.810 1.00 91.88 98 LEU A C 1
ATOM 798 O O . LEU A 1 98 ? -13.314 0.724 11.398 1.00 91.88 98 LEU A O 1
ATOM 802 N N . ALA A 1 99 ? -15.311 1.375 10.598 1.00 91.94 99 ALA A N 1
ATOM 803 C CA . ALA A 1 99 ? -16.064 0.210 11.075 1.00 91.94 99 ALA A CA 1
ATOM 804 C C . ALA A 1 99 ? -15.553 -1.119 10.488 1.00 91.94 99 ALA A C 1
ATOM 806 O O . ALA A 1 99 ? -15.535 -2.148 11.172 1.00 91.94 99 ALA A O 1
ATOM 807 N N . TRP A 1 100 ? -15.118 -1.098 9.224 1.00 91.25 100 TRP A N 1
ATOM 808 C CA . TRP A 1 100 ? -14.586 -2.276 8.537 1.00 91.25 100 TRP A CA 1
ATOM 809 C C . TRP A 1 100 ? -13.122 -2.556 8.881 1.00 91.25 100 TRP A C 1
ATOM 811 O O . TRP A 1 100 ? -12.790 -3.706 9.158 1.00 91.25 100 TRP A O 1
ATOM 821 N N . ILE A 1 101 ? -12.255 -1.538 8.923 1.00 90.88 101 ILE A N 1
ATOM 822 C CA . ILE A 1 101 ? -10.834 -1.722 9.278 1.00 90.88 101 ILE A CA 1
ATOM 823 C C . ILE A 1 101 ? -10.701 -2.246 10.710 1.00 90.88 101 ILE A C 1
ATOM 825 O O . ILE A 1 101 ? -9.973 -3.206 10.962 1.00 90.88 101 ILE A O 1
ATOM 829 N N . SER A 1 102 ? -11.443 -1.648 11.642 1.00 89.88 102 SER A N 1
ATOM 830 C CA . SER A 1 102 ? -11.415 -2.033 13.057 1.00 89.88 102 SER A CA 1
ATOM 831 C C . SER A 1 102 ? -11.937 -3.446 13.317 1.00 89.88 102 SER A C 1
ATOM 833 O O . SER A 1 102 ? -11.553 -4.056 14.307 1.00 89.88 102 SER A O 1
ATOM 835 N N . ARG A 1 103 ? -12.744 -4.016 12.412 1.00 86.94 103 ARG A N 1
ATOM 836 C CA . ARG A 1 103 ? -13.240 -5.395 12.529 1.00 86.94 103 ARG A CA 1
ATOM 837 C C . ARG A 1 103 ? -12.129 -6.442 12.442 1.00 86.94 103 ARG A C 1
ATOM 839 O O . ARG A 1 103 ? -12.288 -7.541 12.973 1.00 86.94 103 ARG A O 1
ATOM 846 N N . ASN A 1 104 ? -11.036 -6.129 11.749 1.00 83.88 104 ASN A N 1
ATOM 847 C CA . ASN A 1 104 ? -9.965 -7.092 11.504 1.00 83.88 104 ASN A CA 1
ATOM 848 C C . ASN A 1 104 ? -9.123 -7.364 12.758 1.00 83.88 104 ASN A C 1
ATOM 850 O O . ASN A 1 104 ? -8.628 -8.478 12.922 1.00 83.88 104 ASN A O 1
ATOM 854 N N . ASN A 1 105 ? -9.012 -6.386 13.662 1.00 78.62 105 ASN A N 1
ATOM 855 C CA . ASN A 1 105 ? -8.205 -6.486 14.874 1.00 78.62 105 ASN A CA 1
ATOM 856 C C . ASN A 1 105 ? -9.106 -6.527 16.113 1.00 78.62 105 ASN A C 1
ATOM 858 O O . ASN A 1 105 ? -9.988 -5.693 16.274 1.00 78.62 105 ASN A O 1
ATOM 862 N N . LYS A 1 106 ? -8.863 -7.471 17.028 1.00 79.12 106 LYS A N 1
ATOM 863 C CA . LYS A 1 106 ? -9.672 -7.655 18.254 1.00 79.12 106 LYS A CA 1
ATOM 864 C C . LYS A 1 106 ? -9.130 -6.891 19.466 1.00 79.12 106 LYS A C 1
ATOM 866 O O . LYS A 1 106 ? -9.434 -7.236 20.608 1.00 79.12 106 LYS A O 1
ATOM 871 N N . ASP A 1 107 ? -8.307 -5.881 19.224 1.00 86.69 107 ASP A N 1
ATOM 872 C CA . ASP A 1 107 ? -7.705 -5.077 20.281 1.00 86.69 107 ASP A CA 1
ATOM 873 C C . ASP A 1 107 ? -8.739 -4.162 20.930 1.00 86.69 107 ASP A C 1
ATOM 875 O O . ASP A 1 107 ? -9.720 -3.760 20.305 1.00 86.69 107 ASP A O 1
ATOM 879 N N . ASN A 1 108 ? -8.494 -3.767 22.179 1.00 88.50 108 ASN A N 1
ATOM 880 C CA . ASN A 1 108 ? -9.414 -2.885 22.889 1.00 88.50 108 ASN A CA 1
ATOM 881 C C . ASN A 1 108 ? -9.611 -1.541 22.164 1.00 88.50 108 ASN A C 1
ATOM 883 O O . ASN A 1 108 ? -10.737 -1.066 22.035 1.00 88.50 108 ASN A O 1
ATOM 887 N N . VAL A 1 109 ? -8.528 -0.964 21.634 1.00 89.19 109 VAL A N 1
ATOM 888 C CA . VAL A 1 109 ? -8.566 0.264 20.822 1.00 89.19 109 VAL A CA 1
ATOM 889 C C . VAL A 1 109 ? -9.404 0.051 19.561 1.00 89.19 109 VAL A C 1
ATOM 891 O O . VAL A 1 109 ? -10.295 0.846 19.276 1.00 89.19 109 VAL A 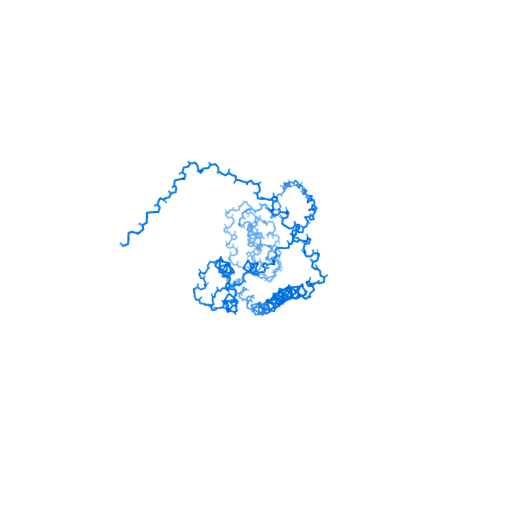O 1
ATOM 894 N N . SER A 1 110 ? -9.189 -1.061 18.853 1.00 90.56 110 SER A N 1
ATOM 895 C CA . SER A 1 110 ? -9.933 -1.408 17.637 1.00 90.56 110 SER A CA 1
ATOM 896 C C . SER A 1 110 ? -11.428 -1.572 17.913 1.00 90.56 110 SER A C 1
ATOM 898 O O . SER A 1 110 ? -12.242 -0.990 17.205 1.00 90.56 110 SER A O 1
ATOM 900 N N . ASN A 1 111 ? -11.804 -2.249 19.000 1.00 90.00 111 ASN A N 1
ATOM 901 C CA . ASN A 1 111 ? -13.206 -2.403 19.403 1.00 90.00 111 ASN A CA 1
ATOM 902 C C . ASN A 1 111 ? -13.884 -1.046 19.678 1.00 90.00 111 ASN A C 1
ATOM 904 O O . ASN A 1 111 ? -15.023 -0.823 19.271 1.00 90.00 111 ASN A O 1
ATOM 908 N N . ASN A 1 112 ? -13.178 -0.110 20.323 1.00 91.25 112 ASN A N 1
ATOM 909 C CA . ASN A 1 112 ? -13.693 1.242 20.569 1.00 91.25 112 ASN A CA 1
ATOM 910 C C . ASN A 1 112 ? -13.790 2.071 19.274 1.00 91.25 112 ASN A C 1
ATOM 912 O O . ASN A 1 112 ? -14.783 2.766 19.061 1.00 91.25 112 ASN A O 1
ATOM 916 N N . LEU A 1 113 ? -12.815 1.956 18.369 1.00 92.12 113 LEU A N 1
ATOM 917 C CA . LEU A 1 113 ? -12.878 2.577 17.041 1.00 92.12 113 LEU A CA 1
ATOM 918 C C . LEU A 1 113 ? -14.020 2.011 16.191 1.00 92.12 113 LEU A C 1
ATOM 920 O O . LEU A 1 113 ? -14.635 2.744 15.418 1.00 92.12 113 LEU A O 1
ATOM 924 N N . GLN A 1 114 ? -14.342 0.730 16.358 1.00 92.00 114 GLN A N 1
ATOM 925 C CA . GLN A 1 114 ? -15.443 0.089 15.654 1.00 92.00 114 GLN A CA 1
ATOM 926 C C . GLN A 1 114 ? -16.796 0.693 16.036 1.00 92.00 114 GLN A C 1
ATOM 928 O O . GLN A 1 114 ? -17.614 0.961 15.156 1.00 92.00 114 GLN A O 1
ATOM 933 N N . ILE A 1 115 ? -17.005 0.974 17.325 1.00 90.94 115 ILE A N 1
ATOM 934 C CA . ILE A 1 115 ? -18.194 1.677 17.834 1.00 90.94 115 ILE A CA 1
ATOM 935 C C . ILE A 1 115 ? -18.319 3.054 17.174 1.00 90.94 115 ILE A C 1
ATOM 937 O O . ILE A 1 115 ? -19.377 3.393 16.643 1.00 90.94 115 ILE A O 1
ATOM 941 N N . ILE A 1 116 ? -17.221 3.818 17.142 1.00 91.25 116 ILE A N 1
ATOM 942 C CA . ILE A 1 116 ? -17.177 5.141 16.501 1.00 91.25 116 ILE A CA 1
ATOM 943 C C . ILE A 1 116 ? -17.497 5.031 15.000 1.00 91.25 116 ILE A C 1
ATOM 945 O O . ILE A 1 116 ? -18.260 5.837 14.465 1.00 91.25 116 ILE A O 1
ATOM 949 N N . GLY A 1 117 ? -16.955 4.019 14.319 1.00 92.31 117 GLY A N 1
ATOM 950 C CA . GLY A 1 117 ? -17.199 3.779 12.898 1.00 92.31 117 GLY A CA 1
ATOM 951 C C . GLY A 1 117 ? -18.673 3.517 12.585 1.00 92.31 117 GLY A C 1
ATOM 952 O O . GLY A 1 117 ? -19.245 4.179 11.719 1.00 92.31 117 GLY A O 1
ATOM 953 N N . TRP A 1 118 ? -19.315 2.599 13.316 1.00 91.88 118 TRP A N 1
ATOM 954 C CA . TRP A 1 118 ? -20.738 2.290 13.117 1.00 91.88 118 TRP A CA 1
ATOM 955 C C . TRP A 1 118 ? -21.657 3.463 13.467 1.00 91.88 118 TRP A C 1
ATOM 957 O O . TRP A 1 118 ? -22.669 3.657 12.790 1.00 91.88 118 TRP A O 1
ATOM 967 N N . MET A 1 119 ? -21.278 4.273 14.462 1.00 89.75 119 MET A N 1
ATOM 968 C CA . MET A 1 119 ? -21.976 5.511 14.814 1.00 89.75 119 MET A CA 1
ATOM 969 C C . MET A 1 119 ? -21.977 6.503 13.642 1.00 89.75 119 MET A C 1
ATOM 971 O O . MET A 1 119 ? -23.046 6.925 13.204 1.00 89.75 119 MET A O 1
ATOM 975 N N . TYR A 1 120 ? -20.805 6.840 13.089 1.00 89.19 120 TYR A N 1
ATOM 976 C CA . TYR A 1 120 ? -20.720 7.776 11.958 1.00 89.19 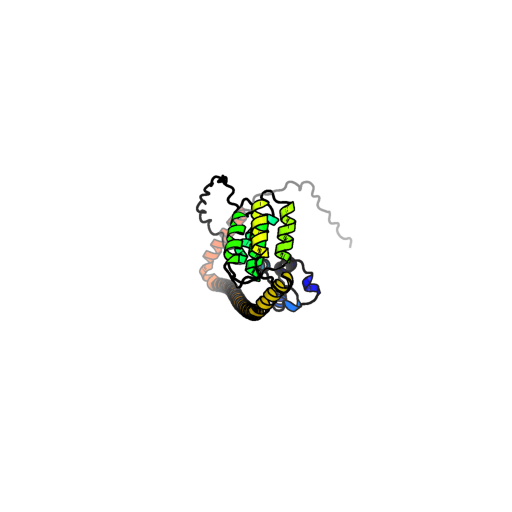120 TYR A CA 1
ATOM 977 C C . TYR A 1 120 ? -21.277 7.195 10.655 1.00 89.19 120 TYR A C 1
ATOM 979 O O . TYR A 1 120 ? -21.761 7.951 9.816 1.00 89.19 120 TYR A O 1
ATOM 987 N N . TYR A 1 121 ? -21.271 5.867 10.500 1.00 89.94 121 TYR A N 1
ATOM 988 C CA . TYR A 1 121 ? -21.893 5.182 9.366 1.00 89.94 121 TYR A CA 1
ATOM 989 C C . TYR A 1 121 ? -23.435 5.102 9.466 1.00 89.94 121 TYR A C 1
ATOM 991 O O . TYR A 1 121 ? -24.086 4.627 8.538 1.00 89.94 121 TYR A O 1
ATOM 999 N N . LYS A 1 122 ? -24.042 5.575 10.567 1.00 87.50 122 LYS A N 1
ATOM 1000 C CA . LYS A 1 122 ? -25.503 5.616 10.791 1.00 87.50 122 LYS A CA 1
ATOM 1001 C C . LYS A 1 122 ? -26.211 4.258 10.661 1.00 87.50 122 LYS A C 1
ATOM 1003 O O . LYS A 1 122 ? -27.393 4.196 10.335 1.00 87.50 122 LYS A O 1
ATOM 1008 N N . LYS A 1 123 ? -25.503 3.151 10.907 1.00 87.31 123 LYS A N 1
ATOM 1009 C CA . LYS A 1 123 ? -26.090 1.799 10.956 1.00 87.31 123 LYS A CA 1
ATOM 1010 C C . LYS A 1 123 ? -26.260 1.381 12.415 1.00 87.31 123 LYS A C 1
ATOM 1012 O O . LYS A 1 123 ? -25.484 0.579 12.939 1.00 87.31 123 LYS A O 1
ATOM 1017 N N . TYR A 1 124 ? -27.263 1.956 13.076 1.00 87.94 124 TYR A N 1
ATOM 1018 C CA . TYR A 1 124 ? -27.461 1.795 14.520 1.00 87.94 124 TYR A CA 1
ATOM 1019 C C . TYR A 1 124 ? -27.861 0.371 14.922 1.00 87.94 124 TYR A C 1
ATOM 1021 O O . TYR A 1 124 ? -27.444 -0.085 15.982 1.00 87.94 124 TYR A O 1
ATOM 1029 N N . ASP A 1 125 ? -28.554 -0.379 14.062 1.00 88.06 125 ASP A N 1
ATOM 1030 C CA . ASP A 1 125 ? -28.861 -1.795 14.319 1.00 88.06 125 ASP A CA 1
ATOM 1031 C C . ASP A 1 125 ? -27.587 -2.637 14.448 1.00 88.06 125 ASP A C 1
ATOM 1033 O O . ASP A 1 125 ? -27.420 -3.434 15.370 1.00 88.06 125 ASP A O 1
ATOM 1037 N N . SER A 1 126 ? -26.637 -2.418 13.533 1.00 87.06 126 SER A N 1
ATOM 1038 C CA . SER A 1 126 ? -25.339 -3.097 13.563 1.00 87.06 126 SER A CA 1
ATOM 1039 C C . SER A 1 126 ? -24.529 -2.682 14.789 1.00 87.06 126 SER A C 1
ATOM 1041 O O . SER A 1 126 ? -23.917 -3.532 15.433 1.00 87.06 126 SER A O 1
ATOM 1043 N N . LEU A 1 127 ? -24.579 -1.399 15.159 1.00 88.56 127 LEU A N 1
ATOM 1044 C CA . LEU A 1 127 ? -23.969 -0.908 16.392 1.00 88.56 127 LEU A CA 1
ATOM 1045 C C . LEU A 1 127 ? -24.556 -1.599 17.633 1.00 88.56 127 LEU A C 1
ATOM 1047 O O . LEU A 1 127 ? -23.800 -2.044 18.492 1.00 88.56 127 LEU A O 1
ATOM 1051 N N . LEU A 1 128 ? -25.880 -1.744 17.703 1.00 87.19 128 LEU A N 1
ATOM 1052 C CA . LEU A 1 128 ? -26.568 -2.344 18.843 1.00 87.19 128 LEU A CA 1
ATOM 1053 C C . LEU A 1 128 ? -26.173 -3.812 19.025 1.00 87.19 128 LEU A C 1
ATOM 1055 O O . LEU A 1 128 ? -25.757 -4.198 20.118 1.00 87.19 128 LEU A O 1
ATOM 1059 N N . THR A 1 129 ? -26.180 -4.601 17.945 1.00 88.88 129 THR A N 1
ATOM 1060 C CA . THR A 1 129 ? -25.711 -6.002 17.996 1.00 88.88 129 THR A CA 1
ATOM 1061 C C . THR A 1 129 ? -24.257 -6.111 18.460 1.00 88.88 129 THR A C 1
ATOM 1063 O O . THR A 1 129 ? -23.869 -7.053 19.151 1.00 88.88 129 THR A O 1
ATOM 1066 N N . LEU A 1 130 ? -23.426 -5.131 18.109 1.00 87.31 130 LEU A N 1
ATOM 1067 C CA . LEU A 1 130 ? -22.026 -5.087 18.498 1.00 87.31 130 LEU A CA 1
ATOM 1068 C C . LEU A 1 130 ? -21.848 -4.705 19.975 1.00 87.31 130 LEU A C 1
ATOM 1070 O O . LEU A 1 130 ? -21.057 -5.344 20.669 1.00 87.31 130 LEU A O 1
ATOM 1074 N N . CYS A 1 131 ? -22.629 -3.752 20.487 1.00 86.31 131 CYS A N 1
ATOM 1075 C CA . CYS A 1 131 ? -22.687 -3.434 21.915 1.00 86.31 131 CYS A CA 1
ATOM 1076 C C . CYS A 1 131 ? -23.136 -4.645 22.753 1.00 86.31 131 CYS A C 1
ATOM 1078 O O . CYS A 1 131 ? -22.533 -4.932 23.788 1.00 86.31 131 CYS A O 1
ATOM 1080 N N . GLU A 1 132 ? -24.138 -5.397 22.289 1.00 86.00 132 GLU A N 1
ATOM 1081 C CA . GLU A 1 132 ? -24.583 -6.639 22.939 1.00 86.00 132 GLU A CA 1
ATOM 1082 C C . GLU A 1 132 ? -23.473 -7.698 22.970 1.00 86.00 132 GLU A C 1
ATOM 1084 O O . GLU A 1 132 ? -23.229 -8.330 24.001 1.00 86.00 132 GLU A O 1
ATOM 1089 N N . ASN A 1 133 ? -22.738 -7.854 21.866 1.00 85.69 133 ASN A N 1
ATOM 1090 C CA . ASN A 1 133 ? -21.594 -8.762 21.809 1.00 85.69 133 ASN A CA 1
ATOM 1091 C C . ASN A 1 133 ? -20.484 -8.353 22.788 1.00 85.69 133 ASN A C 1
ATOM 1093 O O . ASN A 1 133 ? -19.890 -9.215 23.440 1.00 85.69 133 ASN A O 1
ATOM 1097 N N . PHE A 1 134 ? -20.217 -7.053 22.932 1.00 83.12 134 PHE A N 1
ATOM 1098 C CA . PHE A 1 134 ? -19.204 -6.549 23.861 1.00 83.12 134 PHE A CA 1
ATOM 1099 C C . PHE A 1 134 ? -19.605 -6.666 25.328 1.00 83.12 134 PHE A C 1
ATOM 1101 O O . PHE A 1 134 ? -18.738 -6.950 26.152 1.00 83.12 134 PHE A O 1
ATOM 1108 N N . LYS A 1 135 ? -20.899 -6.580 25.659 1.00 76.81 135 LYS A N 1
ATOM 1109 C CA . LYS A 1 135 ? -21.390 -6.867 27.018 1.00 76.81 135 LYS A CA 1
ATOM 1110 C C . LYS A 1 135 ? -21.010 -8.276 27.488 1.00 76.81 135 LYS A C 1
ATOM 1112 O O . LYS A 1 135 ? -20.714 -8.489 28.661 1.00 76.81 135 LYS A O 1
ATOM 1117 N N . ASN A 1 136 ? -20.965 -9.236 26.565 1.00 78.75 136 ASN A N 1
ATOM 1118 C CA . ASN A 1 136 ? -20.575 -10.614 26.867 1.00 78.75 136 ASN A CA 1
ATOM 1119 C C . ASN A 1 136 ? -19.049 -10.803 26.996 1.00 78.75 136 ASN A C 1
ATOM 1121 O O . ASN A 1 136 ? -18.591 -11.826 27.513 1.00 78.75 136 ASN A O 1
ATOM 1125 N N . LEU A 1 137 ? -18.241 -9.833 26.554 1.00 80.50 137 LEU A N 1
ATOM 1126 C CA . LEU A 1 137 ? -16.782 -9.919 26.521 1.00 80.50 137 LEU A CA 1
ATOM 1127 C C . LEU A 1 137 ? -16.149 -9.228 27.735 1.00 80.50 137 LEU A C 1
ATOM 1129 O O . LEU A 1 137 ? -15.953 -8.019 27.768 1.00 80.50 137 LEU A O 1
ATOM 1133 N N . LYS A 1 138 ? -15.716 -10.031 28.714 1.00 72.56 138 LYS A N 1
ATOM 1134 C CA . LYS A 1 138 ? -15.084 -9.553 29.963 1.00 72.56 138 LYS A CA 1
ATOM 1135 C C . LYS A 1 138 ? -13.795 -8.740 29.770 1.00 72.56 138 LYS A C 1
ATOM 1137 O O . LYS A 1 138 ? -13.382 -8.039 30.686 1.00 72.56 138 LYS A O 1
ATOM 1142 N N . SER A 1 139 ? -13.126 -8.876 28.625 1.00 79.31 139 SER A N 1
ATOM 1143 C CA . SER A 1 139 ? -11.871 -8.181 28.312 1.00 79.31 139 SER A CA 1
ATOM 1144 C C . SER A 1 139 ? -12.072 -6.784 27.723 1.00 79.31 139 SER A C 1
ATOM 1146 O O . SER A 1 139 ? -11.095 -6.051 27.581 1.00 79.31 139 SER A O 1
ATOM 1148 N N . PHE A 1 140 ? -13.298 -6.432 27.331 1.00 83.06 140 PHE A N 1
ATOM 1149 C CA . PHE A 1 140 ? -13.590 -5.148 26.708 1.00 83.06 140 PHE A CA 1
ATOM 1150 C C . PHE A 1 140 ? -13.594 -4.035 27.756 1.00 83.06 140 PHE A C 1
ATOM 1152 O O . PHE A 1 140 ? -14.260 -4.155 28.782 1.00 83.06 140 PHE A O 1
ATOM 1159 N N . LYS A 1 141 ? -12.863 -2.951 27.483 1.00 86.62 141 LYS A N 1
ATOM 1160 C CA . LYS A 1 141 ? -12.859 -1.729 28.288 1.00 86.62 141 LYS A CA 1
ATOM 1161 C C . LYS A 1 141 ? -13.193 -0.531 27.412 1.00 86.62 141 LYS A C 1
ATOM 1163 O O . LYS A 1 141 ? -12.586 -0.346 26.355 1.00 86.62 141 LYS A O 1
ATOM 1168 N N . ILE A 1 142 ? -14.109 0.313 27.865 1.00 87.25 142 ILE A N 1
ATOM 1169 C CA . ILE A 1 142 ? -14.573 1.457 27.084 1.00 87.25 142 ILE A CA 1
ATOM 1170 C C . ILE A 1 142 ? -13.840 2.748 27.450 1.00 87.25 142 ILE A C 1
ATOM 1172 O O . ILE A 1 142 ? -13.675 3.059 28.629 1.00 87.25 142 ILE A O 1
ATOM 1176 N N . TYR A 1 143 ? -13.425 3.524 26.450 1.00 87.56 143 TYR A N 1
ATOM 1177 C CA . TYR A 1 143 ? -12.884 4.867 26.682 1.00 87.56 143 TYR A CA 1
ATOM 1178 C C . TYR A 1 143 ? -14.023 5.871 26.901 1.00 87.56 143 TYR A C 1
ATOM 1180 O O . TYR A 1 143 ? -15.033 5.844 26.194 1.00 87.56 143 TYR A O 1
ATOM 1188 N N . SER A 1 144 ? -13.865 6.784 27.864 1.00 84.19 144 SER A N 1
ATOM 1189 C CA . SER A 1 144 ? -14.887 7.793 28.193 1.00 84.19 144 SER A CA 1
ATOM 1190 C C . SER A 1 144 ? -15.214 8.714 27.016 1.00 84.19 144 SER A C 1
ATOM 1192 O O . SER A 1 144 ? -16.376 9.055 26.811 1.00 84.19 144 SER A O 1
ATOM 1194 N N . GLU A 1 145 ? -14.218 9.037 26.193 1.00 85.44 145 GLU A N 1
ATOM 1195 C CA . GLU A 1 145 ? -14.357 9.874 24.994 1.00 85.44 145 GLU A CA 1
ATOM 1196 C C . GLU A 1 145 ? -15.376 9.308 23.998 1.00 85.44 145 GLU A C 1
ATOM 1198 O O . GLU A 1 145 ? -16.126 10.057 23.375 1.00 85.44 145 GLU A O 1
ATOM 1203 N N . VAL A 1 146 ? -15.449 7.979 23.868 1.00 87.00 146 VAL A N 1
ATOM 1204 C CA . VAL A 1 146 ? -16.392 7.311 22.956 1.00 87.00 146 VAL A CA 1
ATOM 1205 C C . VAL A 1 146 ? -17.829 7.537 23.429 1.00 87.00 146 VAL A C 1
ATOM 1207 O O . VAL A 1 146 ? -18.714 7.802 22.617 1.00 87.00 146 VAL A O 1
ATOM 1210 N N . ILE A 1 147 ? -18.058 7.492 24.745 1.00 84.75 147 ILE A N 1
ATOM 1211 C CA . ILE A 1 147 ? -19.372 7.757 25.346 1.00 84.75 147 ILE A CA 1
ATOM 1212 C C . ILE A 1 147 ? -19.753 9.229 25.154 1.00 84.75 147 ILE A C 1
ATOM 1214 O O . ILE A 1 147 ? -20.885 9.522 24.773 1.00 84.75 147 ILE A O 1
ATOM 1218 N N . GLU A 1 148 ? -18.816 10.157 25.362 1.00 86.81 148 GLU A N 1
ATOM 1219 C CA . GLU A 1 148 ? -19.052 11.589 25.141 1.00 86.81 148 GLU A CA 1
ATOM 1220 C C . GLU A 1 148 ? -19.376 11.909 23.674 1.00 86.81 148 GLU A C 1
ATOM 1222 O O . GLU A 1 148 ? -20.249 12.734 23.392 1.00 86.81 148 GLU A O 1
ATOM 1227 N N . LEU A 1 149 ? -18.699 11.252 22.728 1.00 86.31 149 LEU A N 1
ATOM 1228 C CA . LEU A 1 149 ? -18.988 11.385 21.298 1.00 86.31 149 LEU A CA 1
ATOM 1229 C C . LEU A 1 149 ? -20.384 10.859 20.956 1.00 86.31 149 LEU A C 1
ATOM 1231 O O . LEU A 1 149 ? -21.142 11.556 20.280 1.00 86.31 149 LEU A O 1
ATOM 1235 N N . LEU A 1 150 ? -20.756 9.688 21.482 1.00 84.69 150 LEU A N 1
ATOM 1236 C CA . LEU A 1 150 ? -22.103 9.138 21.321 1.00 84.69 150 LEU A CA 1
ATOM 1237 C C . LEU A 1 150 ? -23.166 10.096 21.875 1.00 84.69 150 LEU A C 1
ATOM 1239 O O . LEU A 1 150 ? -24.159 10.361 21.202 1.00 84.69 150 LEU A O 1
ATOM 1243 N N . GLN A 1 151 ? -22.937 10.679 23.055 1.00 85.75 151 GLN A N 1
ATOM 1244 C CA . GLN A 1 151 ? -23.849 11.655 23.663 1.00 85.75 151 GLN A CA 1
ATOM 1245 C C . GLN A 1 151 ? -24.027 12.916 22.811 1.00 85.75 151 GLN A C 1
ATOM 1247 O O . GLN A 1 151 ? -25.149 13.406 22.663 1.00 85.75 151 GLN A O 1
ATOM 1252 N N . LYS A 1 152 ? -22.946 13.432 22.211 1.00 85.25 152 LYS A N 1
ATOM 1253 C CA . LYS A 1 152 ? -23.020 14.580 21.291 1.00 85.25 152 LYS A CA 1
ATOM 1254 C C . LYS A 1 152 ? -23.855 14.254 20.053 1.00 85.25 152 LYS A C 1
ATOM 1256 O O . LYS A 1 152 ? -24.650 15.091 19.620 1.00 85.25 152 LYS A O 1
ATOM 1261 N N . GLU A 1 153 ? -23.720 13.048 19.509 1.00 81.88 153 GLU A N 1
ATOM 1262 C CA . GLU A 1 153 ? -24.428 12.637 18.294 1.00 81.88 153 GLU A CA 1
ATOM 1263 C C . GLU A 1 153 ? -25.917 12.308 18.513 1.00 81.88 153 GLU A C 1
ATOM 1265 O O . GLU A 1 153 ? -26.700 12.482 17.577 1.00 81.88 153 GLU A O 1
ATOM 1270 N N . ILE A 1 154 ? -26.368 11.984 19.738 1.00 81.31 154 ILE A N 1
ATOM 1271 C CA . ILE A 1 154 ? -27.815 11.852 20.049 1.00 81.31 154 ILE A CA 1
ATOM 1272 C C . ILE A 1 154 ? -28.592 13.110 19.638 1.00 81.31 154 ILE A C 1
ATOM 1274 O O . ILE A 1 154 ? -29.711 13.027 19.131 1.00 81.31 154 ILE A O 1
ATOM 1278 N N . SER A 1 155 ? -28.001 14.292 19.845 1.00 74.81 155 SER A N 1
ATOM 1279 C CA . SER A 1 155 ? -28.671 15.565 19.557 1.00 74.81 155 SER A CA 1
ATOM 1280 C C . SER A 1 155 ? -28.992 15.762 18.070 1.00 74.81 155 SER A C 1
ATOM 1282 O O . SER A 1 155 ? -29.947 16.469 17.747 1.00 74.81 155 SER A O 1
ATOM 1284 N N . LYS A 1 156 ? -28.235 15.109 17.178 1.00 76.56 156 LYS A N 1
ATOM 1285 C CA . LYS A 1 156 ? -28.322 15.261 15.718 1.00 76.56 156 LYS A CA 1
ATOM 1286 C C . LYS A 1 156 ? -29.029 14.100 15.014 1.00 76.56 156 LYS A C 1
ATOM 1288 O O . LYS A 1 156 ? -29.316 14.216 13.826 1.00 76.56 156 LYS A O 1
ATOM 1293 N N . CYS A 1 157 ? -29.274 12.988 15.705 1.00 74.06 157 CYS A N 1
ATOM 1294 C CA . CYS A 1 157 ? -29.808 11.771 15.095 1.00 74.06 157 CYS A CA 1
ATOM 1295 C C . CYS A 1 157 ? -31.341 11.709 15.110 1.00 74.06 157 CYS A C 1
ATOM 1297 O O . CYS A 1 157 ? -31.994 12.164 16.052 1.00 74.06 157 CYS A O 1
ATOM 1299 N N . GLU A 1 158 ? -31.899 11.092 14.066 1.00 68.69 158 GLU A N 1
ATOM 1300 C CA . GLU A 1 158 ? -33.334 10.812 13.926 1.00 68.69 158 GLU A CA 1
ATOM 1301 C C . GLU A 1 158 ? -33.746 9.567 14.744 1.00 68.69 158 GLU A C 1
ATOM 1303 O O . GLU A 1 158 ? -34.790 9.575 15.392 1.00 68.69 158 GLU A O 1
ATOM 1308 N N . GLU A 1 159 ? -32.888 8.540 14.826 1.00 72.25 159 GLU A N 1
ATOM 1309 C CA . GLU A 1 159 ? -33.121 7.288 15.574 1.00 72.25 159 GLU A CA 1
ATOM 1310 C C . GLU A 1 159 ? -32.506 7.315 16.986 1.00 72.25 159 GLU A C 1
ATOM 1312 O O . GLU A 1 159 ? -31.526 6.634 17.298 1.00 72.25 159 GLU A O 1
ATOM 1317 N N . LYS A 1 160 ? -33.084 8.136 17.868 1.00 77.25 160 LYS A N 1
ATOM 1318 C CA . LYS A 1 160 ? -32.559 8.352 19.231 1.00 77.25 160 LYS A CA 1
ATOM 1319 C C . LYS A 1 160 ? -32.650 7.114 20.128 1.00 77.25 160 LYS A C 1
ATOM 1321 O O . LYS A 1 160 ? -31.727 6.851 20.895 1.00 77.25 160 LYS A O 1
ATOM 1326 N N . GLU A 1 161 ? -33.707 6.315 19.986 1.00 78.75 161 GLU A N 1
ATOM 1327 C CA . GLU A 1 161 ? -33.964 5.155 20.854 1.00 78.75 161 GLU A CA 1
ATOM 1328 C C . GLU A 1 161 ? -32.868 4.079 20.770 1.00 78.75 161 GLU A C 1
ATOM 1330 O O . GLU A 1 161 ? -32.483 3.493 21.784 1.00 78.75 161 GLU A O 1
ATOM 1335 N N . SER A 1 162 ? -32.345 3.809 19.571 1.00 76.81 162 SER A N 1
ATOM 1336 C CA . SER A 1 162 ? -31.295 2.802 19.361 1.00 76.81 162 SER A CA 1
ATOM 1337 C C . SER A 1 162 ? -29.959 3.248 19.960 1.00 76.81 162 SER A C 1
ATOM 1339 O O . SER A 1 162 ? -29.259 2.450 20.588 1.00 76.81 162 SER A O 1
ATOM 1341 N N . LEU A 1 163 ? -29.627 4.536 19.837 1.00 78.06 163 LEU A N 1
ATOM 1342 C CA . LEU A 1 163 ? -28.425 5.137 20.425 1.00 78.06 163 LEU A CA 1
ATOM 1343 C C . LEU A 1 163 ? -28.484 5.187 21.957 1.00 78.06 163 LEU A C 1
ATOM 1345 O O . LEU A 1 163 ? -27.496 4.863 22.616 1.00 78.06 163 LEU A O 1
ATOM 1349 N N . GLU A 1 164 ? -29.636 5.534 22.532 1.00 81.88 164 GLU A N 1
ATOM 1350 C CA . GLU A 1 164 ? -29.839 5.544 23.987 1.00 81.88 164 GLU A CA 1
ATOM 1351 C C . GLU A 1 164 ? -29.652 4.146 24.594 1.00 81.88 164 GLU A C 1
ATOM 1353 O O . GLU A 1 164 ? -28.954 3.991 25.602 1.00 81.88 164 GLU A O 1
ATOM 1358 N N . LYS A 1 165 ? -30.181 3.108 23.929 1.00 82.62 165 LYS A N 1
ATOM 1359 C CA . LYS A 1 165 ? -29.941 1.706 24.308 1.00 82.62 165 LYS A CA 1
ATOM 1360 C C . LYS A 1 165 ? -28.456 1.356 24.245 1.00 82.62 165 LYS A C 1
ATOM 1362 O O . LYS A 1 165 ? -27.925 0.821 25.218 1.00 82.62 165 LYS A O 1
ATOM 1367 N N . CYS A 1 166 ? -27.757 1.726 23.169 1.00 81.25 166 CYS A N 1
ATOM 1368 C CA . CYS A 1 166 ? -26.312 1.499 23.060 1.00 81.25 166 CYS A CA 1
ATOM 1369 C C . CYS A 1 166 ? -25.541 2.162 24.212 1.00 81.25 166 CYS A C 1
ATOM 1371 O O . CYS A 1 166 ? -24.688 1.527 24.825 1.00 81.25 166 CYS A O 1
ATOM 1373 N N . ILE A 1 167 ? -25.869 3.406 24.564 1.00 82.75 167 ILE A N 1
ATOM 1374 C CA . ILE A 1 167 ? -25.202 4.130 25.656 1.00 82.75 167 ILE A CA 1
ATOM 1375 C C . ILE A 1 167 ? -25.460 3.470 27.011 1.00 82.75 167 ILE A C 1
ATOM 1377 O O . ILE A 1 167 ? -24.535 3.371 27.816 1.00 82.75 167 ILE A O 1
ATOM 1381 N N . SER A 1 168 ? -26.680 2.987 27.270 1.00 83.19 168 SER A N 1
ATOM 1382 C CA . SER A 1 168 ? -26.961 2.238 28.502 1.00 83.19 168 SER A CA 1
ATOM 1383 C C . SER A 1 168 ? -26.086 0.985 28.615 1.00 83.19 168 SER A C 1
ATOM 1385 O O . SER A 1 168 ? -25.430 0.799 29.638 1.00 83.19 168 SER A O 1
ATOM 1387 N N . PHE A 1 169 ? -25.960 0.201 27.538 1.00 81.00 169 PHE A N 1
ATOM 1388 C CA . PHE A 1 169 ? -25.099 -0.986 27.518 1.00 81.00 169 PHE A CA 1
ATOM 1389 C C . PHE A 1 169 ? -23.616 -0.651 27.682 1.00 81.00 169 PHE A C 1
ATOM 1391 O O . PHE A 1 169 ? -22.885 -1.345 28.388 1.00 81.00 169 PHE A O 1
ATOM 1398 N N . LEU A 1 170 ? -23.161 0.426 27.049 1.00 81.31 170 LEU A N 1
ATOM 1399 C CA . LEU A 1 170 ? -21.769 0.858 27.108 1.00 81.31 170 LEU A CA 1
ATOM 1400 C C . LEU A 1 170 ? -21.390 1.439 28.481 1.00 81.31 170 LEU A C 1
ATOM 1402 O O . LEU A 1 170 ? -20.258 1.251 28.919 1.00 81.31 170 LEU A O 1
ATOM 1406 N N . ASN A 1 171 ? -22.326 2.070 29.199 1.00 81.94 171 ASN A N 1
ATOM 1407 C CA . ASN A 1 171 ? -22.110 2.527 30.578 1.00 81.94 171 ASN A CA 1
ATOM 1408 C C . ASN A 1 171 ? -21.983 1.375 31.589 1.00 81.94 171 ASN A C 1
ATOM 1410 O O . ASN A 1 171 ? -21.353 1.553 32.630 1.00 81.94 171 ASN A O 1
ATOM 1414 N N . GLU A 1 172 ? -22.563 0.207 31.300 1.00 82.38 172 GLU A N 1
ATOM 1415 C CA . GLU A 1 172 ? -22.417 -0.997 32.132 1.00 82.38 172 GLU A CA 1
ATOM 1416 C C . GLU A 1 172 ? -21.032 -1.658 31.983 1.00 82.38 172 GLU A C 1
ATOM 1418 O O . GLU A 1 172 ? -20.651 -2.493 32.805 1.00 82.38 172 GLU A O 1
ATOM 1423 N N . CYS A 1 173 ? -20.267 -1.299 30.947 1.00 80.94 173 CYS A N 1
ATOM 1424 C CA . CYS A 1 173 ? -18.952 -1.871 30.672 1.00 80.94 173 CYS A CA 1
ATOM 1425 C C . CYS A 1 173 ? -17.846 -1.205 31.518 1.00 80.94 173 CYS A C 1
ATOM 1427 O O . CYS A 1 173 ? -17.937 -0.019 31.850 1.00 80.94 173 CYS A O 1
ATOM 1429 N N . PRO A 1 174 ? -16.758 -1.927 31.857 1.00 83.44 174 PRO A N 1
ATOM 1430 C CA . PRO A 1 174 ? -15.655 -1.345 32.611 1.00 83.44 174 PRO A CA 1
ATOM 1431 C C . PRO A 1 174 ? -14.951 -0.265 31.781 1.00 83.44 174 PRO A C 1
ATOM 1433 O O . PRO A 1 174 ? -14.753 -0.415 30.574 1.00 83.44 174 PRO A O 1
ATOM 1436 N N . LYS A 1 175 ? -14.552 0.828 32.432 1.00 84.25 175 LYS A N 1
ATOM 1437 C CA . LYS A 1 175 ? -13.853 1.934 31.771 1.00 84.25 175 LYS A CA 1
ATOM 1438 C C . LYS A 1 175 ? -12.374 1.599 31.565 1.00 84.25 175 LYS A C 1
ATOM 1440 O O . LYS A 1 175 ? -11.760 0.918 32.386 1.00 84.25 175 LYS A O 1
ATOM 1445 N N . ALA A 1 176 ? -11.826 2.037 30.439 1.00 82.69 176 ALA A N 1
ATOM 1446 C CA . ALA A 1 176 ? -10.401 1.986 30.156 1.00 82.69 176 ALA A CA 1
ATOM 1447 C C . ALA A 1 176 ? -9.687 3.135 30.878 1.00 82.69 176 ALA A C 1
ATOM 1449 O O . ALA A 1 176 ? -10.234 4.230 30.998 1.00 82.69 176 ALA A O 1
ATOM 1450 N N . ASP A 1 177 ? -8.465 2.873 31.336 1.00 75.88 177 ASP A N 1
ATOM 1451 C CA . ASP A 1 177 ? -7.592 3.894 31.905 1.00 75.88 177 ASP A CA 1
ATOM 1452 C C . ASP A 1 177 ? -6.827 4.585 30.762 1.00 75.88 177 ASP A C 1
ATOM 1454 O O . ASP A 1 177 ? -6.218 3.908 29.931 1.00 75.88 177 ASP A O 1
ATOM 1458 N N . GLY A 1 178 ? -6.853 5.919 30.723 1.00 81.31 178 GLY A N 1
ATOM 1459 C CA . GLY A 1 178 ? -6.132 6.733 29.735 1.00 81.31 178 GLY A CA 1
ATOM 1460 C C . GLY A 1 178 ? -6.977 7.236 28.558 1.00 81.31 178 GLY A C 1
ATOM 1461 O O . GLY A 1 178 ? -8.187 7.024 28.498 1.00 81.31 178 GLY A O 1
ATOM 1462 N N . ILE A 1 179 ? -6.308 7.930 27.636 1.00 87.88 179 ILE A N 1
ATOM 1463 C CA . ILE A 1 179 ? -6.899 8.615 26.476 1.00 87.88 179 ILE A CA 1
ATOM 1464 C C . ILE A 1 179 ? -6.823 7.699 25.242 1.00 87.88 179 ILE A C 1
ATOM 1466 O O . ILE A 1 179 ? -5.801 7.034 25.005 1.00 87.88 179 ILE A O 1
ATOM 1470 N N . LEU A 1 180 ? -7.886 7.648 24.428 1.00 87.88 180 LEU A N 1
ATOM 1471 C CA . LEU A 1 180 ? -7.921 6.814 23.216 1.00 87.88 180 LEU A CA 1
ATOM 1472 C C . LEU A 1 180 ? -6.871 7.277 22.202 1.00 87.88 180 LEU A C 1
ATOM 1474 O O . LEU A 1 180 ? -6.180 6.453 21.607 1.00 87.88 180 LEU A O 1
ATOM 1478 N N . GLU A 1 181 ? -6.724 8.591 22.029 1.00 88.19 181 GLU A N 1
ATOM 1479 C CA . GLU A 1 181 ? -5.754 9.186 21.106 1.00 88.19 181 GLU A CA 1
ATOM 1480 C C . GLU A 1 181 ? -4.308 8.791 21.447 1.00 88.19 181 GLU A C 1
ATOM 1482 O O . GLU A 1 181 ? -3.543 8.417 20.560 1.00 88.19 181 GLU A O 1
ATOM 1487 N N . GLU A 1 182 ? -3.935 8.808 22.729 1.00 89.88 182 GLU A N 1
ATOM 1488 C CA . GLU A 1 182 ? -2.606 8.376 23.181 1.00 89.88 182 GLU A CA 1
ATOM 1489 C C . GLU A 1 182 ? -2.394 6.880 22.942 1.00 89.88 182 GLU A C 1
ATOM 1491 O O . GLU A 1 182 ? -1.340 6.462 22.464 1.00 89.88 182 GLU A O 1
ATOM 1496 N N . SER A 1 183 ? -3.427 6.070 23.190 1.00 88.38 183 SER A N 1
ATOM 1497 C CA . SER A 1 183 ? -3.383 4.630 22.918 1.00 88.38 183 SER A CA 1
ATOM 1498 C C . SER A 1 183 ? -3.168 4.341 21.425 1.00 88.38 183 SER A C 1
ATOM 1500 O O . SER A 1 183 ? -2.425 3.426 21.073 1.00 88.38 183 SER A O 1
ATOM 1502 N N . ILE A 1 184 ? -3.775 5.139 20.538 1.00 89.56 184 ILE A N 1
ATOM 1503 C CA . ILE A 1 184 ? -3.570 5.050 19.084 1.00 89.56 184 ILE A CA 1
ATOM 1504 C C . ILE A 1 184 ? -2.145 5.466 18.708 1.00 89.56 184 ILE A C 1
ATOM 1506 O O . ILE A 1 184 ? -1.503 4.761 17.930 1.00 89.56 184 ILE A O 1
ATOM 1510 N N . LYS A 1 185 ? -1.631 6.569 19.267 1.00 91.06 185 LYS A N 1
ATOM 1511 C CA . LYS A 1 185 ? -0.253 7.028 19.016 1.00 91.06 185 LYS A CA 1
ATOM 1512 C C . LYS A 1 185 ? 0.767 5.955 19.389 1.00 91.06 185 LYS A C 1
ATOM 1514 O O . LYS A 1 185 ? 1.597 5.607 18.556 1.00 91.06 185 LYS A O 1
ATOM 1519 N N . ASN A 1 186 ? 0.623 5.351 20.566 1.00 91.25 186 ASN A N 1
ATOM 1520 C CA . ASN A 1 186 ? 1.510 4.279 21.019 1.00 91.25 186 ASN A CA 1
ATOM 1521 C C . ASN A 1 186 ? 1.463 3.057 20.085 1.00 91.25 186 ASN A C 1
ATOM 1523 O O . ASN A 1 186 ? 2.503 2.509 19.732 1.00 91.25 186 ASN A O 1
ATOM 1527 N N . LEU A 1 187 ? 0.273 2.657 19.616 1.00 89.50 187 LEU A N 1
ATOM 1528 C CA . LEU A 1 187 ? 0.142 1.557 18.650 1.00 89.50 187 LEU A CA 1
ATOM 1529 C C . LEU A 1 187 ? 0.821 1.866 17.310 1.00 89.50 187 LEU A C 1
ATOM 1531 O O . LEU A 1 187 ? 1.417 0.973 16.705 1.00 89.50 187 LEU A O 1
ATOM 1535 N N . ILE A 1 188 ? 0.724 3.113 16.844 1.00 89.81 188 ILE A N 1
ATOM 1536 C CA . ILE A 1 188 ? 1.386 3.563 15.616 1.00 89.81 188 ILE A CA 1
ATOM 1537 C C . ILE A 1 188 ? 2.905 3.538 15.801 1.00 89.81 188 ILE A C 1
ATOM 1539 O O . ILE A 1 188 ? 3.605 2.991 14.952 1.00 89.81 188 ILE A O 1
ATOM 1543 N N . GLU A 1 189 ? 3.419 4.063 16.913 1.00 93.38 189 GLU A N 1
ATOM 1544 C CA . GLU A 1 189 ? 4.853 4.044 17.222 1.00 93.38 189 GLU A CA 1
ATOM 1545 C C . GLU A 1 189 ? 5.395 2.612 17.325 1.00 93.38 189 GLU A C 1
ATOM 1547 O O . GLU A 1 189 ? 6.423 2.290 16.726 1.00 93.38 189 GLU A O 1
ATOM 1552 N N . ASP A 1 190 ? 4.671 1.715 17.995 1.00 91.75 190 ASP A N 1
ATOM 1553 C CA . ASP A 1 190 ? 5.028 0.299 18.083 1.00 91.75 190 ASP A CA 1
ATOM 1554 C C . ASP A 1 190 ? 5.029 -0.389 16.714 1.00 91.75 190 ASP A C 1
ATOM 1556 O O . ASP A 1 190 ? 5.896 -1.225 16.436 1.00 91.75 190 ASP A O 1
ATOM 1560 N N . ALA A 1 191 ? 4.067 -0.060 15.848 1.00 90.38 191 ALA A N 1
ATOM 1561 C CA . ALA A 1 191 ? 4.013 -0.585 14.489 1.00 90.38 191 ALA A CA 1
ATOM 1562 C C . ALA A 1 191 ? 5.206 -0.092 13.656 1.00 90.38 191 ALA A C 1
ATOM 1564 O O . ALA A 1 191 ? 5.887 -0.911 13.035 1.00 90.38 191 ALA A O 1
ATOM 1565 N N . ILE A 1 192 ? 5.513 1.208 13.717 1.00 93.19 192 ILE A N 1
ATOM 1566 C CA . ILE A 1 192 ? 6.667 1.816 13.038 1.00 93.19 192 ILE A CA 1
ATOM 1567 C C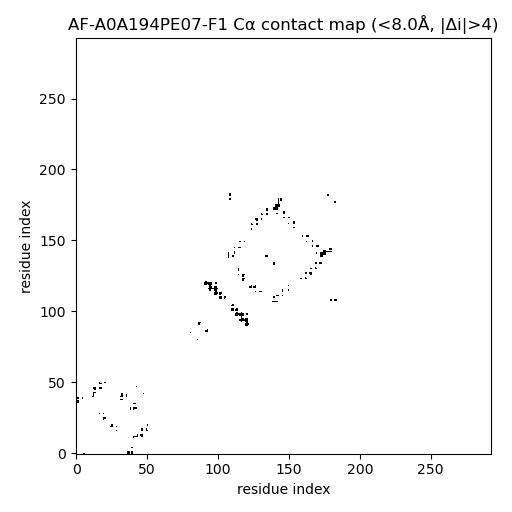 . ILE A 1 192 ? 7.961 1.147 13.503 1.00 93.19 192 ILE A C 1
ATOM 1569 O O . ILE A 1 192 ? 8.764 0.705 12.682 1.00 93.19 192 ILE A O 1
ATOM 1573 N N . ASN A 1 193 ? 8.151 0.997 14.815 1.00 93.56 193 ASN A N 1
ATOM 1574 C CA . ASN A 1 193 ? 9.357 0.390 15.377 1.00 93.56 193 ASN A CA 1
ATOM 1575 C C . ASN A 1 193 ? 9.551 -1.069 14.929 1.00 93.56 193 ASN A C 1
ATOM 1577 O O . ASN A 1 193 ? 10.691 -1.521 14.772 1.00 93.56 193 ASN A O 1
ATOM 1581 N N . LYS A 1 194 ? 8.456 -1.806 14.691 1.00 93.00 194 LYS A N 1
ATOM 1582 C CA . LYS A 1 194 ? 8.491 -3.189 14.192 1.00 93.00 194 LYS A CA 1
ATOM 1583 C C . LYS A 1 194 ? 8.828 -3.275 12.704 1.00 93.00 194 LYS A C 1
ATOM 1585 O O . LYS A 1 194 ? 9.602 -4.154 12.325 1.00 93.00 194 LYS A O 1
ATOM 1590 N N . THR A 1 195 ? 8.254 -2.416 11.860 1.00 93.81 195 THR A N 1
ATOM 1591 C CA . THR A 1 195 ? 8.385 -2.548 10.395 1.00 93.81 195 THR A CA 1
ATOM 1592 C C . THR A 1 195 ? 9.574 -1.787 9.823 1.00 93.81 195 THR A C 1
ATOM 1594 O O . THR A 1 195 ? 10.217 -2.281 8.899 1.00 93.81 195 THR A O 1
ATOM 1597 N N . HIS A 1 196 ? 9.956 -0.655 10.420 1.00 92.62 196 HIS A N 1
ATOM 1598 C CA . HIS A 1 196 ? 10.934 0.279 9.855 1.00 92.62 196 HIS A CA 1
ATOM 1599 C C . HIS A 1 196 ? 12.275 -0.370 9.474 1.00 92.62 196 HIS A C 1
ATOM 1601 O O . HIS A 1 196 ? 12.821 -0.102 8.406 1.00 92.62 196 HIS A O 1
ATOM 1607 N N . LYS A 1 197 ? 12.809 -1.272 10.310 1.00 93.75 197 LYS A N 1
ATOM 1608 C CA . LYS A 1 197 ? 14.072 -1.972 9.999 1.00 93.75 197 LYS A CA 1
ATOM 1609 C C . LYS A 1 197 ? 13.946 -2.883 8.774 1.00 93.75 197 LYS A C 1
ATOM 1611 O O . LYS A 1 197 ? 14.872 -2.956 7.967 1.00 93.75 197 LYS A O 1
ATOM 1616 N N . ASN A 1 198 ? 12.811 -3.565 8.639 1.00 94.69 198 ASN A N 1
ATOM 1617 C CA . ASN A 1 198 ? 12.542 -4.454 7.511 1.00 94.69 198 ASN A CA 1
ATOM 1618 C C . ASN A 1 198 ? 12.308 -3.655 6.227 1.00 94.69 198 ASN A C 1
ATOM 1620 O O . ASN A 1 198 ? 12.808 -4.047 5.171 1.00 94.69 198 ASN A O 1
ATOM 1624 N N . ASP A 1 199 ? 11.609 -2.524 6.329 1.00 94.38 199 ASP A N 1
ATOM 1625 C CA . ASP A 1 199 ? 11.344 -1.632 5.200 1.00 94.38 199 ASP A CA 1
ATOM 1626 C C . ASP A 1 199 ? 12.650 -1.028 4.671 1.00 94.38 199 ASP A C 1
ATOM 1628 O O . ASP A 1 199 ? 12.921 -1.121 3.474 1.00 94.38 199 ASP A O 1
ATOM 1632 N N . ILE A 1 200 ? 13.527 -0.532 5.559 1.00 95.44 200 ILE A N 1
ATOM 1633 C CA . ILE A 1 200 ? 14.866 -0.047 5.179 1.00 95.44 200 ILE A CA 1
ATOM 1634 C C . ILE A 1 200 ? 15.674 -1.147 4.496 1.00 95.44 200 ILE A C 1
ATOM 1636 O O . ILE A 1 200 ? 16.257 -0.912 3.440 1.00 95.44 200 ILE A O 1
ATOM 1640 N N . SER A 1 201 ? 15.714 -2.353 5.071 1.00 96.00 201 SER A N 1
ATOM 1641 C CA . SER A 1 201 ? 16.475 -3.459 4.478 1.00 96.00 201 SER A CA 1
ATOM 1642 C C . SER A 1 201 ? 15.938 -3.844 3.097 1.00 96.00 201 SER A C 1
ATOM 1644 O O . SER A 1 201 ? 16.711 -4.110 2.176 1.00 96.00 201 SER A O 1
ATOM 1646 N N . SER A 1 202 ? 14.616 -3.844 2.929 1.00 95.31 202 SER A N 1
ATOM 1647 C CA . SER A 1 202 ? 13.971 -4.122 1.643 1.00 95.31 202 SER A CA 1
ATOM 1648 C C . SER A 1 202 ? 14.283 -3.032 0.621 1.00 95.31 202 SER A C 1
ATOM 1650 O O . SER A 1 202 ? 14.591 -3.335 -0.530 1.00 95.31 202 SER A O 1
ATOM 1652 N N . GLN A 1 203 ? 14.274 -1.771 1.053 1.00 95.19 203 GLN A N 1
ATOM 1653 C CA . GLN A 1 203 ? 14.601 -0.630 0.210 1.00 95.19 203 GLN A CA 1
ATOM 1654 C C . GLN A 1 203 ? 16.077 -0.636 -0.219 1.00 95.19 203 GLN A C 1
ATOM 1656 O O . GLN A 1 203 ? 16.368 -0.382 -1.384 1.00 95.19 203 GLN A O 1
ATOM 1661 N N . GLN A 1 204 ? 17.003 -0.995 0.676 1.00 96.25 204 GLN A N 1
ATOM 1662 C CA . GLN A 1 204 ? 18.426 -1.156 0.350 1.00 96.25 204 GLN A CA 1
ATOM 1663 C C . GLN A 1 204 ? 18.641 -2.213 -0.740 1.00 96.25 204 GLN A C 1
ATOM 1665 O O . GLN A 1 204 ? 19.267 -1.923 -1.756 1.00 96.25 204 GLN A O 1
ATOM 1670 N N . LYS A 1 205 ? 18.039 -3.399 -0.585 1.00 96.25 205 LYS A N 1
ATOM 1671 C CA . LYS A 1 205 ? 18.101 -4.467 -1.601 1.00 96.25 205 LYS A CA 1
ATOM 1672 C C . LYS A 1 205 ? 17.518 -4.027 -2.940 1.00 96.25 205 LYS A C 1
ATOM 1674 O O . LYS A 1 205 ? 18.018 -4.383 -4.001 1.00 96.25 205 LYS A O 1
ATOM 1679 N N . LEU A 1 206 ? 16.437 -3.256 -2.898 1.00 96.75 206 LEU A N 1
ATOM 1680 C CA . LEU A 1 206 ? 15.791 -2.744 -4.097 1.00 96.75 206 LEU A CA 1
ATOM 1681 C C . LEU A 1 206 ? 16.686 -1.733 -4.831 1.00 96.75 206 LEU A C 1
ATOM 1683 O O . LEU A 1 206 ? 16.784 -1.802 -6.055 1.00 96.75 206 LEU A O 1
ATOM 1687 N N . PHE A 1 207 ? 17.407 -0.873 -4.105 1.00 94.75 207 PHE A N 1
ATOM 1688 C CA . PHE A 1 207 ? 18.412 0.006 -4.705 1.00 94.75 207 PHE A CA 1
ATOM 1689 C C . PHE A 1 207 ? 19.585 -0.766 -5.318 1.00 94.75 207 PHE A C 1
ATOM 1691 O O . PHE A 1 207 ? 20.007 -0.434 -6.424 1.00 94.75 207 PHE A O 1
ATOM 1698 N N . GLU A 1 208 ? 20.076 -1.817 -4.658 1.00 96.00 208 GLU A N 1
ATOM 1699 C CA . GLU A 1 208 ? 21.118 -2.690 -5.219 1.00 96.00 208 GLU A CA 1
ATOM 1700 C C . GLU A 1 208 ? 20.657 -3.346 -6.531 1.00 96.00 208 GLU A C 1
ATOM 1702 O O . GLU A 1 208 ? 21.371 -3.308 -7.536 1.00 96.00 208 GLU A O 1
ATOM 1707 N N . ASN A 1 209 ? 19.422 -3.855 -6.564 1.00 96.62 209 ASN A N 1
ATOM 1708 C CA . ASN A 1 209 ? 18.835 -4.430 -7.776 1.00 96.62 209 ASN A CA 1
ATOM 1709 C C . ASN A 1 209 ? 18.712 -3.400 -8.908 1.00 96.62 209 ASN A C 1
ATOM 1711 O O . ASN A 1 209 ? 18.962 -3.720 -10.073 1.00 96.62 209 ASN A O 1
ATOM 1715 N N . TRP A 1 210 ? 18.336 -2.159 -8.590 1.00 95.12 210 TRP A N 1
ATOM 1716 C CA . TRP A 1 210 ? 18.267 -1.080 -9.577 1.00 95.12 210 TRP A CA 1
ATOM 1717 C C . TRP A 1 210 ? 19.638 -0.716 -10.140 1.00 95.12 210 TRP A C 1
ATOM 1719 O O . TRP A 1 210 ? 19.747 -0.492 -11.345 1.00 95.12 210 TRP A O 1
ATOM 1729 N N . LEU A 1 211 ? 20.682 -0.692 -9.308 1.00 93.69 211 LEU A N 1
ATOM 1730 C CA . LEU A 1 211 ? 22.053 -0.452 -9.764 1.00 93.69 211 LEU A CA 1
ATOM 1731 C C . LEU A 1 211 ? 22.525 -1.555 -10.711 1.00 93.69 211 LEU A C 1
ATOM 1733 O O . LEU A 1 211 ? 23.010 -1.244 -11.797 1.00 93.69 211 LEU A O 1
ATOM 1737 N N . SER A 1 212 ? 22.293 -2.819 -10.352 1.00 95.31 212 SER A N 1
ATOM 1738 C CA . SER A 1 212 ? 22.613 -3.965 -11.210 1.00 95.31 212 SER A CA 1
ATOM 1739 C C . SER A 1 212 ? 21.865 -3.896 -12.546 1.00 95.31 212 SER A C 1
ATOM 1741 O O . SER A 1 212 ? 22.486 -3.968 -13.604 1.00 95.31 212 SER A O 1
ATOM 1743 N N . THR A 1 213 ? 20.554 -3.641 -12.518 1.00 93.44 213 THR A N 1
ATOM 1744 C CA . THR A 1 213 ? 19.745 -3.504 -13.743 1.00 93.44 213 THR A CA 1
ATOM 1745 C C . THR A 1 213 ? 20.244 -2.351 -14.619 1.00 93.44 213 THR A C 1
ATOM 1747 O O . THR A 1 213 ? 20.303 -2.459 -15.845 1.00 93.44 213 THR A O 1
ATOM 1750 N N . ARG A 1 214 ? 20.617 -1.225 -14.000 1.00 90.38 214 ARG A N 1
ATOM 1751 C CA . ARG A 1 214 ? 21.147 -0.055 -14.706 1.00 90.38 214 ARG A CA 1
ATOM 1752 C C . ARG A 1 214 ? 22.494 -0.355 -15.358 1.00 90.38 214 ARG A C 1
ATOM 1754 O O . ARG A 1 214 ? 22.695 0.030 -16.507 1.00 90.38 214 ARG A O 1
ATOM 1761 N N . GLU A 1 215 ? 23.395 -1.032 -14.654 1.00 91.19 215 GLU A N 1
ATOM 1762 C CA . GLU A 1 215 ? 24.706 -1.422 -15.177 1.00 91.19 215 GLU A CA 1
ATOM 1763 C C . GLU A 1 215 ? 24.572 -2.399 -16.352 1.00 91.19 215 GLU A C 1
ATOM 1765 O O . GLU A 1 215 ? 25.198 -2.207 -17.395 1.00 91.19 215 GLU A O 1
ATOM 1770 N N . GLU A 1 216 ? 23.684 -3.389 -16.240 1.00 93.94 216 GLU A N 1
ATOM 1771 C CA . GLU A 1 216 ? 23.364 -4.304 -17.338 1.00 93.94 216 GLU A CA 1
ATOM 1772 C C . GLU A 1 216 ? 22.865 -3.555 -18.577 1.00 93.94 216 GLU A C 1
ATOM 1774 O O . GLU A 1 216 ? 23.346 -3.792 -19.689 1.00 93.94 216 GLU A O 1
ATOM 1779 N N . LYS A 1 217 ? 21.936 -2.609 -18.395 1.00 89.75 217 LYS A N 1
ATOM 1780 C CA . LYS A 1 217 ? 21.389 -1.808 -19.499 1.00 89.75 217 LYS A CA 1
ATOM 1781 C C . LYS A 1 217 ? 22.429 -0.890 -20.129 1.00 89.75 217 LYS A C 1
ATOM 1783 O O . LYS A 1 217 ? 22.467 -0.775 -21.354 1.00 89.75 217 LYS A O 1
ATOM 1788 N N . LEU A 1 218 ? 23.295 -0.281 -19.323 1.00 85.06 218 LEU A N 1
ATOM 1789 C CA . LEU A 1 218 ? 24.396 0.543 -19.816 1.00 85.06 218 LEU A CA 1
ATOM 1790 C C . LEU A 1 218 ? 25.388 -0.295 -20.635 1.00 85.06 218 LEU A C 1
ATOM 1792 O O . LEU A 1 218 ? 25.773 0.094 -21.737 1.00 85.06 218 LEU A O 1
ATOM 1796 N N . ASN A 1 219 ? 25.752 -1.477 -20.140 1.00 88.06 219 ASN A N 1
ATOM 1797 C CA . ASN A 1 219 ? 26.637 -2.399 -20.848 1.00 88.06 219 ASN A CA 1
ATOM 1798 C C . ASN A 1 219 ? 26.025 -2.874 -22.172 1.00 88.06 219 ASN A C 1
ATOM 1800 O O . ASN A 1 219 ? 26.718 -2.930 -23.191 1.00 88.06 219 ASN A O 1
ATOM 1804 N N . GLU A 1 220 ? 24.722 -3.161 -22.188 1.00 89.06 220 GLU A N 1
ATOM 1805 C CA . GLU A 1 220 ? 23.986 -3.491 -23.410 1.00 89.06 220 GLU A CA 1
ATOM 1806 C C . GLU A 1 220 ? 24.073 -2.349 -24.441 1.00 89.06 220 GLU A C 1
ATOM 1808 O O . GLU A 1 220 ? 24.342 -2.595 -25.621 1.00 89.06 220 GLU A O 1
ATOM 1813 N N . GLN A 1 221 ? 23.914 -1.095 -24.004 1.00 79.19 221 GLN A N 1
ATOM 1814 C CA . GLN A 1 221 ? 24.036 0.086 -24.866 1.00 79.19 221 GLN A CA 1
ATOM 1815 C C . GLN A 1 221 ? 25.462 0.271 -25.408 1.00 79.19 221 GLN A C 1
ATOM 1817 O O . GLN A 1 221 ? 25.634 0.444 -26.616 1.00 79.19 221 GLN A O 1
ATOM 1822 N N . ILE A 1 222 ? 26.492 0.144 -24.564 1.00 83.69 222 ILE A N 1
ATOM 1823 C CA . ILE A 1 222 ? 27.906 0.233 -24.980 1.00 83.69 222 ILE A CA 1
ATOM 1824 C C . ILE A 1 222 ? 28.233 -0.833 -26.039 1.00 83.69 222 ILE A C 1
ATOM 1826 O O . ILE A 1 222 ? 28.901 -0.561 -27.045 1.00 83.69 222 ILE A O 1
ATOM 1830 N N . GLN A 1 223 ? 27.735 -2.059 -25.858 1.00 89.56 223 GLN A N 1
ATOM 1831 C CA . GLN A 1 223 ? 27.925 -3.132 -26.836 1.00 89.56 223 GLN A CA 1
ATOM 1832 C C . GLN A 1 223 ? 27.229 -2.839 -28.168 1.00 89.56 223 GLN A C 1
ATOM 1834 O O . GLN A 1 223 ? 27.788 -3.132 -29.225 1.00 89.56 223 GLN A O 1
ATOM 1839 N N . ARG A 1 224 ? 26.025 -2.259 -28.148 1.00 88.81 224 ARG A N 1
ATOM 1840 C CA . ARG A 1 224 ? 25.327 -1.857 -29.379 1.00 88.81 224 ARG A CA 1
ATOM 1841 C C . ARG A 1 224 ? 26.093 -0.766 -30.124 1.00 88.81 224 ARG A C 1
ATOM 1843 O O . ARG A 1 224 ? 26.321 -0.911 -31.323 1.00 88.81 224 ARG A O 1
ATOM 1850 N N . LEU A 1 225 ? 26.548 0.262 -29.410 1.00 84.12 225 LEU A N 1
ATOM 1851 C CA . LEU A 1 225 ? 27.286 1.386 -29.986 1.00 84.12 225 LEU A CA 1
ATOM 1852 C C . LEU A 1 225 ? 28.612 0.922 -30.609 1.00 84.12 225 LEU A C 1
ATOM 1854 O O . LEU A 1 225 ? 28.891 1.218 -31.770 1.00 84.12 225 LEU A O 1
ATOM 1858 N N . SER A 1 226 ? 29.391 0.106 -29.894 1.00 87.19 226 SER A N 1
ATOM 1859 C CA . SER A 1 226 ? 30.653 -0.440 -30.421 1.00 87.19 226 SER A CA 1
ATOM 1860 C C . SER A 1 226 ? 30.463 -1.335 -31.653 1.00 87.19 226 SER A C 1
ATOM 1862 O O . SER A 1 226 ? 31.289 -1.310 -32.566 1.00 87.19 226 SER A O 1
ATOM 1864 N N . ARG A 1 227 ? 29.369 -2.110 -31.730 1.00 89.81 227 ARG A N 1
ATOM 1865 C CA . ARG A 1 227 ? 29.022 -2.878 -32.941 1.00 89.81 227 ARG A CA 1
ATOM 1866 C C . ARG A 1 227 ? 28.701 -1.957 -34.114 1.00 89.81 227 ARG A C 1
ATOM 1868 O O . ARG A 1 227 ? 29.204 -2.204 -35.205 1.00 89.81 227 ARG A O 1
ATOM 1875 N N . ALA A 1 228 ? 27.915 -0.904 -33.889 1.00 87.56 228 ALA A N 1
ATOM 1876 C CA . ALA A 1 228 ? 27.585 0.072 -34.925 1.00 87.56 228 ALA A CA 1
ATOM 1877 C C . ALA A 1 228 ? 28.846 0.769 -35.466 1.00 87.56 228 ALA A C 1
ATOM 1879 O O . ALA A 1 228 ? 29.042 0.820 -36.677 1.00 87.56 228 ALA A O 1
ATOM 1880 N N . GLN A 1 229 ? 29.755 1.202 -34.584 1.00 86.44 229 GLN A N 1
ATOM 1881 C CA . GLN A 1 229 ? 31.042 1.787 -34.981 1.00 86.44 229 GLN A CA 1
ATOM 1882 C C . GLN A 1 229 ? 31.880 0.824 -35.833 1.00 86.44 229 GLN A C 1
ATOM 1884 O O . GLN A 1 229 ? 32.376 1.212 -36.888 1.00 86.44 229 GLN A O 1
ATOM 1889 N N . ARG A 1 230 ? 31.980 -0.451 -35.429 1.00 92.19 230 ARG A N 1
ATOM 1890 C CA . ARG A 1 230 ? 32.702 -1.474 -36.206 1.00 92.19 230 ARG A CA 1
ATOM 1891 C C . ARG A 1 230 ? 32.103 -1.691 -37.592 1.00 92.19 230 ARG A C 1
ATOM 1893 O O . ARG A 1 230 ? 32.858 -1.868 -38.540 1.00 92.19 230 ARG A O 1
ATOM 1900 N N . ILE A 1 231 ? 30.776 -1.685 -37.717 1.00 91.94 231 ILE A N 1
ATOM 1901 C CA . ILE A 1 231 ? 30.105 -1.815 -39.019 1.00 91.94 231 ILE A CA 1
ATOM 1902 C C . ILE A 1 231 ? 30.485 -0.636 -39.918 1.00 91.94 231 ILE A C 1
ATOM 1904 O O . ILE A 1 231 ? 30.949 -0.858 -41.032 1.00 91.94 231 ILE A O 1
ATOM 1908 N N . VAL A 1 232 ? 30.408 0.597 -39.406 1.00 93.25 232 VAL A N 1
ATOM 1909 C CA . VAL A 1 232 ? 30.794 1.805 -40.156 1.00 93.25 232 VAL A CA 1
ATOM 1910 C C . VAL A 1 232 ? 32.267 1.765 -40.584 1.00 93.25 232 VAL A C 1
ATOM 1912 O O . VAL A 1 232 ? 32.601 2.143 -41.707 1.00 93.25 232 VAL A O 1
ATOM 1915 N N . GLU A 1 233 ? 33.171 1.303 -39.718 1.00 94.19 233 GLU A N 1
ATOM 1916 C CA . GLU A 1 233 ? 34.589 1.134 -40.065 1.00 94.19 233 GLU A CA 1
ATOM 1917 C C . GLU A 1 233 ? 34.809 0.079 -41.157 1.00 94.19 233 GLU A C 1
ATOM 1919 O O . GLU A 1 233 ? 35.627 0.285 -42.055 1.00 94.19 233 GLU A O 1
ATOM 1924 N N . VAL A 1 234 ? 34.090 -1.045 -41.091 1.00 95.19 234 VAL A N 1
ATOM 1925 C CA . VAL A 1 234 ? 34.160 -2.108 -42.103 1.00 95.19 234 VAL A CA 1
ATOM 1926 C C . VAL A 1 234 ? 33.621 -1.614 -43.442 1.00 95.19 234 VAL A C 1
ATOM 1928 O O . VAL A 1 234 ? 34.281 -1.824 -44.453 1.00 95.19 234 VAL A O 1
ATOM 1931 N N . GLU A 1 235 ? 32.495 -0.900 -43.459 1.00 94.94 235 GLU A N 1
ATOM 1932 C CA . GLU A 1 235 ? 31.923 -0.314 -44.679 1.00 94.94 235 GLU A CA 1
ATOM 1933 C C . GLU A 1 235 ? 32.871 0.699 -45.334 1.00 94.94 235 GLU A C 1
ATOM 1935 O O . GLU A 1 235 ? 33.032 0.703 -46.555 1.00 94.94 235 GLU A O 1
ATOM 1940 N N . LYS A 1 236 ? 33.543 1.544 -44.538 1.00 94.75 236 LYS A N 1
ATOM 1941 C CA . LYS A 1 236 ? 34.568 2.468 -45.055 1.00 94.75 236 LYS A CA 1
ATOM 1942 C C . LYS A 1 236 ? 35.714 1.708 -45.719 1.00 94.75 236 LYS A C 1
ATOM 1944 O O . LYS A 1 236 ? 36.067 2.015 -46.854 1.00 94.75 236 LYS A O 1
ATOM 1949 N N . LYS A 1 237 ? 36.239 0.678 -45.049 1.00 95.38 237 LYS A N 1
ATOM 1950 C CA . LYS A 1 237 ? 37.309 -0.169 -45.598 1.00 95.38 237 LYS A CA 1
ATOM 1951 C C . LYS A 1 237 ? 36.866 -0.937 -46.842 1.00 95.38 237 LYS A C 1
ATOM 1953 O O . LYS A 1 237 ? 37.659 -1.084 -47.761 1.00 95.38 237 LYS A O 1
ATOM 1958 N N . GLN A 1 238 ? 35.621 -1.410 -46.891 1.00 94.31 238 GLN A N 1
ATOM 1959 C CA . GLN A 1 238 ? 35.062 -2.071 -48.073 1.00 94.31 238 GLN A CA 1
ATOM 1960 C C . GLN A 1 238 ? 35.038 -1.124 -49.271 1.00 94.31 238 GLN A C 1
ATOM 1962 O O . GLN A 1 238 ? 35.571 -1.480 -50.313 1.00 94.31 238 GLN A O 1
ATOM 1967 N N . LYS A 1 239 ? 34.545 0.110 -49.103 1.00 94.81 239 LYS A N 1
ATOM 1968 C CA . LYS A 1 239 ? 34.569 1.124 -50.172 1.00 94.81 239 LYS A CA 1
ATOM 1969 C C . LYS A 1 239 ? 35.989 1.461 -50.626 1.00 94.81 239 LYS A C 1
ATOM 1971 O O . LYS A 1 239 ? 36.235 1.615 -51.817 1.00 94.81 239 LYS A O 1
ATOM 1976 N N . GLU A 1 240 ? 36.934 1.577 -49.693 1.00 95.62 240 GLU A N 1
ATOM 1977 C CA . GLU A 1 240 ? 38.345 1.802 -50.030 1.00 95.62 240 GLU A CA 1
ATOM 1978 C C . GLU A 1 240 ? 38.928 0.641 -50.848 1.00 95.62 240 GLU A C 1
ATOM 1980 O O . GLU A 1 240 ? 39.617 0.881 -51.840 1.00 95.62 240 GLU A O 1
ATOM 1985 N N . LEU A 1 241 ? 38.625 -0.603 -50.464 1.00 94.62 241 LEU A N 1
ATOM 1986 C CA . LEU A 1 241 ? 39.048 -1.800 -51.189 1.00 94.62 241 LEU A CA 1
ATOM 1987 C C . LEU A 1 241 ? 38.386 -1.902 -52.565 1.00 94.62 241 LEU A C 1
ATOM 1989 O O . LEU A 1 241 ? 39.090 -2.187 -53.525 1.00 94.62 241 LEU A O 1
ATOM 1993 N N . GLU A 1 242 ? 37.093 -1.603 -52.690 1.00 92.88 242 GLU A N 1
ATOM 1994 C CA . GLU A 1 242 ? 36.385 -1.556 -53.979 1.00 92.88 242 GLU A CA 1
ATOM 1995 C C . GLU A 1 242 ? 37.026 -0.536 -54.926 1.00 92.88 242 GLU A C 1
ATOM 1997 O O . GLU A 1 242 ? 37.269 -0.832 -56.092 1.00 92.88 242 GLU A O 1
ATOM 2002 N N . VAL A 1 243 ? 37.376 0.655 -54.427 1.00 92.00 243 VAL A N 1
ATOM 2003 C CA . VAL A 1 243 ? 38.083 1.673 -55.222 1.00 92.00 243 VAL A CA 1
ATOM 2004 C C . VAL A 1 243 ? 39.475 1.187 -55.635 1.00 92.00 243 VAL A C 1
ATOM 2006 O O . VAL A 1 243 ? 39.922 1.468 -56.749 1.00 92.00 243 VAL A O 1
ATOM 2009 N N . GLN A 1 244 ? 40.192 0.482 -54.757 1.00 92.00 244 GLN A N 1
ATOM 2010 C CA . GLN A 1 244 ? 41.490 -0.106 -55.099 1.00 92.00 244 GLN A CA 1
ATOM 2011 C C . GLN A 1 244 ? 41.354 -1.236 -56.127 1.00 92.00 244 GLN A C 1
ATOM 2013 O O . GLN A 1 244 ? 42.147 -1.293 -57.065 1.00 92.00 244 GLN A O 1
ATOM 2018 N N . GLU A 1 245 ? 40.341 -2.089 -55.992 1.00 89.75 245 GLU A N 1
ATOM 2019 C CA . GLU A 1 245 ? 40.033 -3.171 -56.924 1.00 89.75 245 GLU A CA 1
ATOM 2020 C C . GLU A 1 245 ? 39.659 -2.614 -58.300 1.00 89.75 245 GLU A C 1
ATOM 2022 O O . GLU A 1 245 ? 40.251 -3.021 -59.295 1.00 89.75 245 GLU A O 1
ATOM 2027 N N . GLN A 1 246 ? 38.779 -1.610 -58.366 1.00 84.12 246 GLN A N 1
ATOM 2028 C CA . GLN A 1 246 ? 38.432 -0.923 -59.614 1.00 84.12 246 GLN A CA 1
ATOM 2029 C C . GLN A 1 246 ? 39.662 -0.344 -60.314 1.00 84.12 246 GLN A C 1
ATOM 2031 O O . GLN A 1 246 ? 39.787 -0.472 -61.527 1.00 84.12 246 GLN A O 1
ATOM 2036 N N . LYS A 1 247 ? 40.596 0.261 -59.568 1.00 87.94 247 LYS A N 1
ATOM 2037 C CA . LYS A 1 247 ? 41.856 0.771 -60.136 1.00 87.94 247 LYS A CA 1
ATOM 2038 C C . LYS A 1 247 ? 42.745 -0.346 -60.673 1.00 87.94 247 LYS A C 1
ATOM 2040 O O . LYS A 1 247 ? 43.422 -0.146 -61.676 1.00 87.94 247 LYS A O 1
ATOM 2045 N N . LEU A 1 248 ? 42.767 -1.493 -59.998 1.00 89.31 248 LEU A N 1
ATOM 2046 C CA . LEU A 1 248 ? 43.600 -2.630 -60.380 1.00 89.31 248 LEU A CA 1
ATOM 2047 C C . LEU A 1 248 ? 43.042 -3.351 -61.617 1.00 89.31 248 LEU A C 1
ATOM 2049 O O . LEU A 1 248 ? 43.800 -3.675 -62.525 1.00 89.31 248 LEU A O 1
ATOM 2053 N N . TRP A 1 249 ? 41.722 -3.534 -61.677 1.00 85.75 249 TRP A N 1
ATOM 2054 C CA . TRP A 1 249 ? 41.005 -4.193 -62.778 1.00 85.75 249 TRP A CA 1
ATOM 2055 C C . TRP A 1 249 ? 40.506 -3.226 -63.858 1.00 85.75 249 TRP A C 1
ATOM 2057 O O . TRP A 1 249 ? 39.748 -3.630 -64.740 1.00 85.75 249 TRP A O 1
ATOM 2067 N N . PHE A 1 250 ? 40.918 -1.957 -63.805 1.00 85.56 250 PHE A N 1
ATOM 2068 C CA . PHE A 1 250 ? 40.489 -0.910 -64.731 1.00 85.56 250 PHE A CA 1
ATOM 2069 C C . PHE A 1 250 ? 40.700 -1.322 -66.193 1.00 85.56 250 PHE A C 1
ATOM 2071 O O . PHE A 1 250 ? 39.760 -1.306 -66.977 1.00 85.56 250 PHE A O 1
ATOM 2078 N N . PHE A 1 251 ? 41.909 -1.779 -66.533 1.00 85.00 251 PHE A N 1
ATOM 2079 C CA . PHE A 1 251 ? 42.273 -2.145 -67.907 1.00 85.00 251 PHE A CA 1
ATOM 2080 C C . PHE A 1 251 ? 41.560 -3.399 -68.423 1.00 85.00 251 PHE A C 1
ATOM 2082 O O . PHE A 1 251 ? 41.427 -3.583 -69.626 1.00 85.00 251 PHE A O 1
ATOM 2089 N N . GLU A 1 252 ? 41.097 -4.274 -67.532 1.00 84.50 252 GLU A N 1
ATOM 2090 C CA . GLU A 1 252 ? 40.371 -5.482 -67.933 1.00 84.50 252 GLU A CA 1
ATOM 2091 C C . GLU A 1 252 ? 38.873 -5.223 -68.135 1.00 84.50 252 GLU A C 1
ATOM 2093 O O . GLU A 1 252 ? 38.203 -5.968 -68.848 1.00 84.50 252 GLU A O 1
ATOM 2098 N N . ASN A 1 253 ? 38.342 -4.162 -67.518 1.00 79.12 253 ASN A N 1
ATOM 2099 C CA . ASN A 1 253 ? 36.926 -3.797 -67.567 1.00 79.12 253 ASN A CA 1
ATOM 2100 C C . ASN A 1 253 ? 36.663 -2.444 -68.255 1.00 79.12 253 ASN A C 1
ATOM 2102 O O . ASN A 1 253 ? 35.551 -1.930 -68.147 1.00 79.12 253 ASN A O 1
ATOM 2106 N N . GLU A 1 254 ? 37.643 -1.887 -68.970 1.00 77.94 254 GLU A N 1
ATOM 2107 C CA . GLU A 1 254 ? 37.598 -0.553 -69.593 1.00 77.94 254 GLU A CA 1
ATOM 2108 C C . GLU A 1 254 ? 36.339 -0.357 -70.454 1.00 77.94 254 GLU A C 1
ATOM 2110 O O . GLU A 1 254 ? 35.557 0.557 -70.204 1.00 77.94 254 GLU A O 1
ATOM 2115 N N . GLU A 1 255 ? 36.035 -1.307 -71.347 1.00 77.50 255 GLU A N 1
ATOM 2116 C CA . GLU A 1 255 ? 34.846 -1.245 -72.213 1.00 77.50 255 GLU A CA 1
ATOM 2117 C C . GLU A 1 255 ? 33.523 -1.162 -71.428 1.00 77.50 255 GLU A C 1
ATOM 2119 O O . GLU A 1 255 ? 32.574 -0.505 -71.854 1.00 77.50 255 GLU A O 1
ATOM 2124 N N . LYS A 1 256 ? 33.430 -1.826 -70.269 1.00 81.44 256 LYS A N 1
ATOM 2125 C CA . LYS A 1 256 ? 32.218 -1.782 -69.432 1.00 81.44 256 LYS A CA 1
ATOM 2126 C C . LYS A 1 256 ? 32.101 -0.458 -68.690 1.00 81.44 256 LYS A C 1
ATOM 2128 O O . LYS A 1 256 ? 30.994 0.056 -68.542 1.00 81.44 256 LYS A O 1
ATOM 2133 N N . ILE A 1 257 ? 33.229 0.069 -68.223 1.00 78.31 257 ILE A N 1
ATOM 2134 C CA . ILE A 1 257 ? 33.294 1.355 -67.529 1.00 78.31 257 ILE A CA 1
ATOM 2135 C C . ILE A 1 257 ? 32.882 2.474 -68.494 1.00 78.31 257 ILE A C 1
ATOM 2137 O O . ILE A 1 257 ? 32.045 3.303 -68.136 1.00 78.31 257 ILE A O 1
ATOM 2141 N N . ASP A 1 258 ? 33.367 2.441 -69.735 1.00 80.62 258 ASP A N 1
ATOM 2142 C CA . ASP A 1 258 ? 33.009 3.414 -70.773 1.00 80.62 258 ASP A CA 1
ATOM 2143 C C . ASP A 1 258 ? 31.507 3.394 -71.099 1.00 80.62 258 ASP A C 1
ATOM 2145 O O . ASP A 1 258 ? 30.867 4.446 -71.177 1.00 80.62 258 ASP A O 1
ATOM 2149 N N . LEU A 1 259 ? 30.905 2.202 -71.197 1.00 83.19 259 LEU A N 1
ATOM 2150 C CA . LEU A 1 259 ? 29.456 2.050 -71.384 1.00 83.19 259 LEU A CA 1
ATOM 2151 C C . LEU A 1 259 ? 28.641 2.629 -70.213 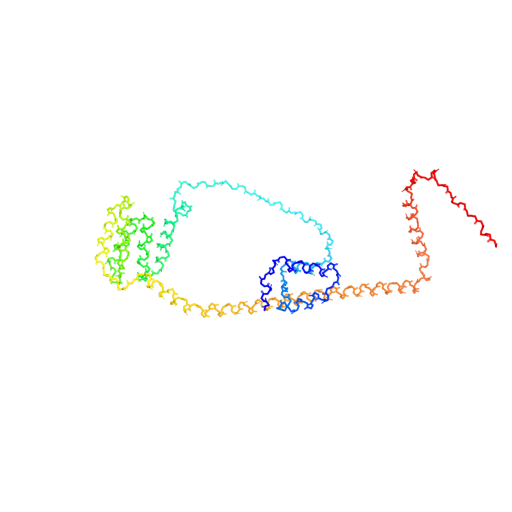1.00 83.19 259 LEU A C 1
ATOM 2153 O O . LEU A 1 259 ? 27.574 3.215 -70.421 1.00 83.19 259 LEU A O 1
ATOM 2157 N N . GLU A 1 260 ? 29.106 2.474 -68.969 1.00 81.44 260 GLU A N 1
ATOM 2158 C CA . GLU A 1 260 ? 28.449 3.069 -67.797 1.00 81.44 260 GLU A CA 1
ATOM 2159 C C . GLU A 1 260 ? 28.558 4.598 -67.770 1.00 81.44 260 GLU A C 1
ATOM 2161 O O . GLU A 1 260 ? 27.592 5.273 -67.391 1.00 81.44 260 GLU A O 1
ATOM 2166 N N . ILE A 1 261 ? 29.705 5.147 -68.181 1.00 80.88 261 ILE A N 1
ATOM 2167 C CA . ILE A 1 261 ? 29.925 6.595 -68.295 1.00 80.88 261 ILE A CA 1
ATOM 2168 C C . ILE A 1 261 ? 28.973 7.182 -69.341 1.00 80.88 261 ILE A C 1
ATOM 2170 O O . ILE A 1 261 ? 28.218 8.106 -69.025 1.00 80.88 261 ILE A O 1
ATOM 2174 N N . GLU A 1 262 ? 28.910 6.585 -70.535 1.00 79.69 262 GLU A N 1
ATOM 2175 C CA . GLU A 1 262 ? 28.034 7.043 -71.621 1.00 79.69 262 GLU A CA 1
ATOM 2176 C C . GLU A 1 262 ? 26.550 7.040 -71.196 1.00 79.69 262 GLU A C 1
ATOM 2178 O O . GLU A 1 262 ? 25.785 7.958 -71.507 1.00 79.69 262 GLU A O 1
ATOM 2183 N N . ASN A 1 263 ? 26.125 6.030 -70.429 1.00 78.19 263 ASN A N 1
ATOM 2184 C CA . ASN A 1 263 ? 24.760 5.950 -69.905 1.00 78.19 263 ASN A CA 1
ATOM 2185 C C . ASN A 1 263 ? 24.448 7.035 -68.859 1.00 78.19 263 ASN A C 1
ATOM 2187 O O . ASN A 1 263 ? 23.344 7.588 -68.863 1.00 78.19 263 ASN A O 1
ATOM 2191 N N . LYS A 1 264 ? 25.397 7.370 -67.973 1.00 77.69 264 LYS A N 1
ATOM 2192 C CA . LYS A 1 264 ? 25.225 8.452 -66.983 1.00 77.69 264 LYS A CA 1
ATOM 2193 C C . LYS A 1 264 ? 25.183 9.834 -67.642 1.00 77.69 264 LYS A C 1
ATOM 2195 O O . LYS A 1 264 ? 24.368 10.667 -67.240 1.00 77.69 264 LYS A O 1
ATOM 2200 N N . GLU A 1 265 ? 25.987 10.067 -68.677 1.00 74.00 265 GLU A N 1
ATOM 2201 C CA . GLU A 1 265 ? 25.971 11.316 -69.458 1.00 74.00 265 GLU A CA 1
ATOM 2202 C C . GLU A 1 265 ? 24.655 11.504 -70.232 1.00 74.00 265 GLU A C 1
ATOM 2204 O O . GLU A 1 265 ? 24.079 12.599 -70.252 1.00 74.00 265 GLU A O 1
ATOM 2209 N N . LYS A 1 266 ? 24.106 10.421 -70.801 1.00 72.19 266 LYS A N 1
ATOM 2210 C CA . LYS A 1 266 ? 22.766 10.426 -71.420 1.00 72.19 266 LYS A CA 1
ATOM 2211 C C . LYS A 1 266 ? 21.660 10.795 -70.426 1.00 72.19 266 LYS A C 1
ATOM 2213 O O . LYS A 1 266 ? 20.710 11.476 -70.803 1.00 72.19 266 LYS A O 1
ATOM 2218 N N . LEU A 1 267 ? 21.779 10.386 -69.159 1.00 59.53 267 LEU A N 1
ATOM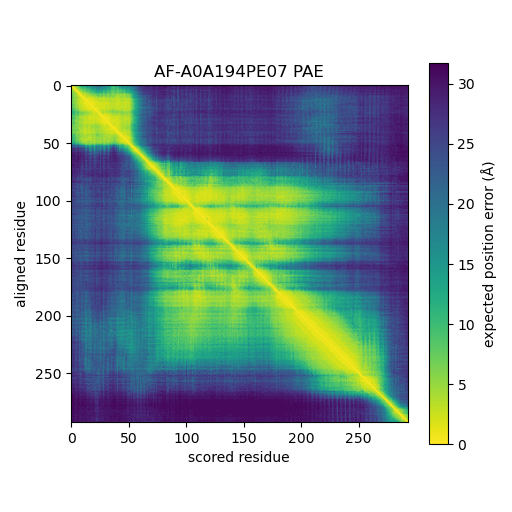 2219 C CA . LEU A 1 267 ? 20.828 10.780 -68.115 1.00 59.53 267 LEU A CA 1
ATOM 2220 C C . LEU A 1 267 ? 20.944 12.274 -67.768 1.00 59.53 267 LEU A C 1
ATOM 2222 O O . LEU A 1 267 ? 19.927 12.962 -67.744 1.00 59.53 267 LEU A O 1
ATOM 2226 N N . HIS A 1 268 ? 22.156 12.796 -67.557 1.00 58.91 268 HIS A N 1
ATOM 2227 C CA . HIS A 1 268 ? 22.365 14.209 -67.203 1.00 58.91 268 HIS A CA 1
ATOM 2228 C C . HIS A 1 268 ? 21.906 15.186 -68.295 1.00 58.91 268 HIS A C 1
ATOM 2230 O O . HIS A 1 268 ? 21.265 16.194 -68.004 1.00 58.91 268 HIS A O 1
ATOM 2236 N N . THR A 1 269 ? 22.150 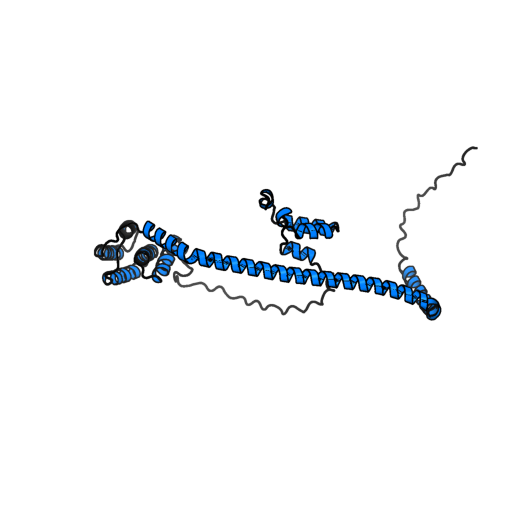14.857 -69.563 1.00 57.12 269 THR A N 1
ATOM 2237 C CA . THR A 1 269 ? 21.699 15.674 -70.706 1.00 57.12 269 THR A CA 1
ATOM 2238 C C . THR A 1 269 ? 20.175 15.706 -70.8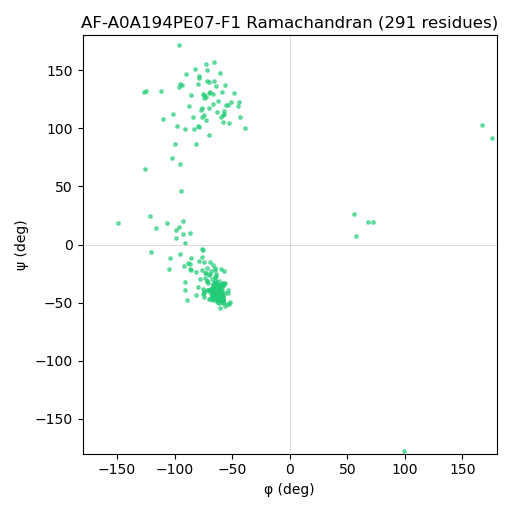78 1.00 57.12 269 THR A C 1
ATOM 2240 O O . THR A 1 269 ? 19.644 16.595 -71.549 1.00 57.12 269 THR A O 1
ATOM 2243 N N . SER A 1 270 ? 19.451 14.766 -70.263 1.00 57.72 270 SER A N 1
ATOM 2244 C CA . SER A 1 270 ? 17.986 14.724 -70.294 1.00 57.72 270 SER A CA 1
ATOM 2245 C C . SER A 1 270 ? 17.314 15.574 -69.204 1.00 57.72 270 SER A C 1
ATOM 2247 O O . SER A 1 270 ? 16.173 15.993 -69.396 1.00 57.72 270 SER A O 1
ATOM 2249 N N . THR A 1 271 ? 18.014 15.899 -68.110 1.00 53.12 271 THR A N 1
ATOM 2250 C CA . THR A 1 271 ? 17.492 16.692 -66.979 1.00 53.12 271 THR A CA 1
ATOM 2251 C C . THR A 1 271 ? 17.737 18.204 -67.085 1.00 53.12 271 THR A C 1
ATOM 2253 O O . THR A 1 271 ? 17.029 18.960 -66.432 1.00 53.12 271 THR A O 1
ATOM 2256 N N . GLU A 1 272 ? 18.669 18.677 -67.920 1.00 49.72 272 GLU A N 1
ATOM 2257 C CA . GLU A 1 272 ? 19.003 20.115 -68.056 1.00 49.72 272 GLU A CA 1
ATOM 2258 C C . GLU A 1 272 ? 18.137 20.899 -69.063 1.00 49.72 272 GLU A C 1
ATOM 2260 O O . GLU A 1 272 ? 18.410 22.058 -69.373 1.00 49.72 272 GLU A O 1
ATOM 2265 N N . LYS A 1 273 ? 17.055 20.311 -69.578 1.00 50.16 273 LYS A N 1
ATOM 2266 C CA . LYS A 1 273 ? 16.074 21.048 -70.387 1.00 50.16 273 LYS A CA 1
ATOM 2267 C C . LYS A 1 273 ? 14.875 21.412 -69.526 1.00 50.16 273 LYS A C 1
ATOM 2269 O O . LYS A 1 273 ? 13.930 20.634 -69.489 1.00 50.16 273 LYS A O 1
ATOM 2274 N N . ASN A 1 274 ? 14.955 22.551 -68.836 1.00 46.66 274 ASN A N 1
ATOM 2275 C CA . ASN A 1 274 ? 13.880 23.532 -68.602 1.00 46.66 274 ASN A CA 1
ATOM 2276 C C . ASN A 1 274 ? 14.316 24.517 -67.507 1.00 46.66 274 ASN A C 1
ATOM 2278 O O . ASN A 1 274 ? 14.320 24.155 -66.339 1.00 46.66 274 ASN A O 1
ATOM 2282 N N . ASP A 1 275 ? 14.720 25.722 -67.920 1.00 41.38 275 ASP A N 1
ATOM 2283 C CA . ASP A 1 275 ? 14.295 27.017 -67.359 1.00 41.38 275 ASP A CA 1
ATOM 2284 C C . ASP A 1 275 ? 15.099 28.127 -68.060 1.00 41.38 275 ASP A C 1
ATOM 2286 O O . ASP A 1 275 ? 16.216 28.471 -67.680 1.00 41.38 275 ASP A O 1
ATOM 2290 N N . ILE A 1 276 ? 14.541 28.656 -69.153 1.00 46.16 276 ILE A N 1
ATOM 2291 C CA . ILE A 1 276 ? 14.997 29.917 -69.749 1.00 46.16 276 ILE A CA 1
ATOM 2292 C C . ILE A 1 276 ? 14.151 31.008 -69.093 1.00 46.16 276 ILE A C 1
ATOM 2294 O O . ILE A 1 276 ? 12.991 31.196 -69.461 1.00 46.16 276 ILE A O 1
ATOM 2298 N N . ASP A 1 277 ? 14.721 31.683 -68.098 1.00 42.38 277 ASP A N 1
ATOM 2299 C CA . ASP A 1 277 ? 14.124 32.860 -67.470 1.00 42.38 277 ASP A CA 1
ATOM 2300 C C . ASP A 1 277 ? 14.304 34.073 -68.400 1.00 42.38 277 ASP A C 1
ATOM 2302 O O . ASP A 1 277 ? 15.417 34.458 -68.769 1.00 42.38 277 ASP A O 1
ATOM 2306 N N . VAL A 1 278 ? 13.187 34.640 -68.850 1.00 50.22 278 VAL A N 1
ATOM 2307 C CA . VAL A 1 278 ? 13.131 35.788 -69.762 1.00 50.22 278 VAL A CA 1
ATOM 2308 C C . VAL A 1 278 ? 13.327 37.055 -68.933 1.00 50.22 278 VAL A C 1
ATOM 2310 O O . VAL A 1 278 ? 12.352 37.656 -68.486 1.00 50.22 278 VAL A O 1
ATOM 2313 N N . ASN A 1 279 ? 14.576 37.464 -68.694 1.00 49.69 279 ASN A N 1
ATOM 2314 C CA . ASN A 1 279 ? 14.835 38.759 -68.050 1.00 49.69 279 ASN A CA 1
ATOM 2315 C C . ASN A 1 279 ? 16.147 39.461 -68.446 1.00 49.69 279 ASN A C 1
ATOM 2317 O O . ASN A 1 279 ? 16.587 40.372 -67.749 1.00 49.69 279 ASN A O 1
ATOM 2321 N N . ASP A 1 280 ? 16.758 39.088 -69.574 1.00 54.22 280 ASP A N 1
ATOM 2322 C CA . ASP A 1 280 ? 18.091 39.581 -69.969 1.00 54.22 280 ASP A CA 1
ATOM 2323 C C . ASP A 1 280 ? 18.081 40.599 -71.134 1.00 54.22 280 ASP A C 1
ATOM 2325 O O . ASP A 1 280 ? 19.103 40.851 -71.766 1.00 54.22 280 ASP A O 1
ATOM 2329 N N . GLU A 1 281 ? 16.939 41.238 -71.432 1.00 55.03 281 GLU A N 1
ATOM 2330 C CA . GLU A 1 281 ? 16.869 42.271 -72.491 1.00 55.03 281 GLU A CA 1
ATOM 2331 C C . GLU A 1 281 ? 17.481 43.632 -72.091 1.00 55.03 281 GLU A C 1
ATOM 2333 O O . GLU A 1 281 ? 17.603 44.518 -72.934 1.00 55.03 281 GLU A O 1
ATOM 2338 N N . ASN A 1 282 ? 17.917 43.814 -70.838 1.00 56.88 282 ASN A N 1
ATOM 2339 C CA . ASN A 1 282 ? 18.483 45.081 -70.343 1.00 56.88 282 ASN A CA 1
ATOM 2340 C C . ASN A 1 282 ? 19.916 44.964 -69.793 1.00 56.88 282 ASN A C 1
ATOM 2342 O O . ASN A 1 282 ? 20.338 45.794 -68.982 1.00 56.88 282 ASN A O 1
ATOM 2346 N N . TYR A 1 283 ? 20.699 43.973 -70.226 1.00 70.69 283 TYR A N 1
ATOM 2347 C CA . TYR A 1 283 ? 22.119 43.929 -69.880 1.00 70.69 283 TYR A CA 1
ATOM 2348 C C . TYR A 1 283 ? 22.944 44.800 -70.840 1.00 70.69 283 TYR A C 1
ATOM 2350 O O . TYR A 1 283 ? 23.133 44.464 -72.008 1.00 70.69 283 TYR A O 1
ATOM 2358 N N . ILE A 1 284 ? 23.462 45.927 -70.341 1.00 63.34 284 ILE A N 1
ATOM 2359 C CA . ILE A 1 284 ? 24.454 46.746 -71.051 1.00 63.34 284 ILE A CA 1
ATOM 2360 C C . ILE A 1 284 ? 25.834 46.432 -70.452 1.00 63.34 284 ILE A C 1
ATOM 2362 O O . ILE A 1 284 ? 26.080 46.779 -69.292 1.00 63.34 284 ILE A O 1
ATOM 2366 N N . PRO A 1 285 ? 26.748 45.791 -71.204 1.00 62.56 285 PRO A N 1
ATOM 2367 C CA . PRO A 1 285 ? 28.089 45.479 -70.722 1.00 62.56 285 PRO A CA 1
ATOM 2368 C C . PRO A 1 285 ? 28.901 46.757 -70.435 1.00 62.56 285 PRO A C 1
ATOM 2370 O O . PRO A 1 285 ? 28.887 47.679 -71.254 1.00 62.56 285 PRO A O 1
ATOM 2373 N N . PRO A 1 286 ? 29.643 46.835 -69.316 1.00 61.88 286 PRO A N 1
ATOM 2374 C CA . PRO A 1 286 ? 30.430 48.020 -68.985 1.00 61.88 286 PRO A CA 1
ATOM 2375 C C . PRO A 1 286 ? 31.635 48.195 -69.927 1.00 61.88 286 PRO A C 1
ATOM 2377 O O . PRO A 1 286 ? 32.428 47.273 -70.123 1.00 61.88 286 PRO A O 1
ATOM 2380 N N . GLU A 1 287 ? 31.801 49.404 -70.476 1.00 61.03 287 GLU A N 1
ATOM 2381 C CA . GLU A 1 287 ? 32.948 49.771 -71.316 1.00 61.03 287 GLU A CA 1
ATOM 2382 C C . GLU A 1 287 ? 34.254 49.794 -70.506 1.00 61.03 287 GLU A C 1
ATOM 2384 O O . GLU A 1 287 ? 34.427 50.559 -69.553 1.00 61.03 287 GLU A O 1
ATOM 2389 N N . ILE A 1 288 ? 35.218 48.970 -70.920 1.00 59.72 288 ILE A N 1
ATOM 2390 C CA . ILE A 1 288 ? 36.563 48.939 -70.343 1.00 59.72 288 ILE A CA 1
ATOM 2391 C C . ILE A 1 288 ? 37.389 50.044 -71.012 1.00 59.72 288 ILE A C 1
ATOM 2393 O O . ILE A 1 288 ? 37.907 49.867 -72.115 1.00 59.72 288 ILE A O 1
ATOM 2397 N N . LEU A 1 289 ? 37.541 51.194 -70.351 1.00 60.31 289 LEU A N 1
ATOM 2398 C CA . LEU A 1 289 ? 38.449 52.237 -70.834 1.00 60.31 289 LEU A CA 1
ATOM 2399 C C . LEU A 1 289 ? 39.916 51.775 -70.699 1.00 60.31 289 LEU A C 1
ATOM 2401 O O . LEU A 1 289 ? 40.322 51.322 -69.622 1.00 60.31 289 LEU A O 1
ATOM 2405 N N . PRO A 1 290 ? 40.750 51.910 -71.748 1.00 62.03 290 PRO A N 1
ATOM 2406 C CA . PRO A 1 290 ? 42.156 51.539 -71.671 1.00 62.03 290 PRO A CA 1
ATOM 2407 C C . PRO A 1 290 ? 42.897 52.465 -70.698 1.00 62.03 290 PRO A C 1
ATOM 2409 O O . PRO A 1 290 ? 42.817 53.692 -70.793 1.00 62.03 290 PRO A O 1
ATOM 2412 N N . LYS A 1 291 ? 43.647 51.872 -69.759 1.00 57.41 291 LYS A N 1
ATOM 2413 C CA . LYS A 1 291 ? 44.509 52.608 -68.822 1.00 57.41 291 LYS A CA 1
ATOM 2414 C C . LYS A 1 291 ? 45.477 53.496 -69.613 1.00 57.41 291 LYS A C 1
ATOM 2416 O O . LYS A 1 291 ? 46.266 52.991 -70.412 1.00 57.41 291 LYS A O 1
ATOM 2421 N N . ARG A 1 292 ? 45.415 54.816 -69.396 1.00 51.97 292 ARG A N 1
ATOM 2422 C CA . ARG A 1 292 ? 46.419 55.756 -69.919 1.00 51.97 292 ARG A CA 1
ATOM 2423 C C . ARG A 1 292 ? 47.796 55.365 -69.369 1.00 51.97 292 ARG A C 1
ATOM 2425 O O . ARG A 1 292 ? 47.913 55.100 -68.175 1.00 51.97 292 ARG A O 1
ATOM 2432 N N . LYS A 1 293 ? 48.774 55.275 -70.276 1.00 51.47 293 LYS A N 1
ATOM 2433 C CA . LYS A 1 293 ? 50.195 55.049 -69.979 1.00 51.47 293 LYS A CA 1
ATOM 2434 C C . LYS A 1 293 ? 50.777 56.182 -69.147 1.00 51.47 293 LYS A C 1
ATOM 2436 O O . LYS A 1 293 ? 50.347 57.335 -69.374 1.00 51.47 293 LYS A O 1
#

Solvent-accessible surface area (backbone atoms only — not comparable to full-atom values): 17571 Å² total; per-residue (Å²): 113,57,85,66,50,80,75,61,57,86,61,49,40,43,54,53,52,48,50,32,56,76,71,67,41,54,69,62,48,53,56,44,59,72,39,33,58,82,67,56,40,63,86,44,79,68,35,48,51,66,75,59,64,65,79,79,71,76,81,70,78,77,73,78,73,77,78,80,82,81,80,86,78,77,85,79,76,81,88,66,87,77,70,77,85,72,66,80,52,65,62,43,50,50,10,46,51,37,31,56,61,23,65,77,45,92,44,56,67,29,53,55,44,23,54,53,6,24,58,49,42,70,40,52,69,63,39,38,57,48,48,56,56,47,72,73,37,88,83,52,41,43,45,67,66,60,54,54,50,52,60,60,47,49,79,78,48,89,67,43,70,56,53,53,51,37,50,56,57,55,68,74,45,51,69,42,90,73,58,66,69,60,55,50,51,53,53,51,51,54,49,46,69,67,43,50,65,56,52,51,53,51,51,52,53,49,51,54,51,50,50,52,54,49,51,53,53,50,51,54,49,54,53,52,51,54,51,53,52,50,50,55,53,50,53,53,50,47,52,52,47,51,54,51,47,49,66,71,47,35,84,83,43,44,74,60,53,52,54,52,51,55,53,52,52,56,51,55,69,64,69,73,76,81,83,86,79,91,75,74,92,78,77,76,82,82,82,81,76,80,80,81,129

Mean predicted aligned error: 17.99 Å

Sequence (293 aa):
MSAETGNTLQSTHHATVRSYVDFGNEQELIEILKDPLNYGIFLDDFAANILNLPPEPPKAEEKKKIEEKKIRVKFLRNYYHDDHFDIKDLMLLSGKTLAWISRNNKDNVSNNLQIIGWMYYKKYDSLLTLCENFKNLKSFKIYSEVIELLQKEISKCEEKESLEKCISFLNECPKADGILEESIKNLIEDAINKTHKNDISSQQKLFENWLSTREEKLNEQIQRLSRAQRIVEVEKKQKELEVQEQKLWFFENEEKIDLEIENKEKLHTSTEKNDIDVNDENYIPPEILPKRK